Protein AF-A0A5M3X267-F1 (afdb_monomer_lite)

Secondary structure (DSSP, 8-state):
--SSHHHHHHHHHHHHHHHHTTTSTHHHHHHHHHHHHHHHHHHH-TT-HHHHHHHHHHHHHHTTS-HHHHHHHHHHHHHHHHH-TT-HHHHHHHHHHHHHTT-HHHHHHHHTT--HHHHHTTT-HHHHHHHHHHHHHHHHHTT-HHHHHHHHHHHHHHHHHHTT-TTS-----HHHHHHHHHHHHHT-THHHHHHHHHGGGTTTTS--GGG-

Organism: NCBI:txid150177

Sequence (212 aa):
MPEDPLEGERVYSLIDAAEDAWNTPESVQAWQAALAECTLVTSRFNRSAEAHYLRGLCLYQLSTEEFTLQAEALSELTTSLELDPSHQFALFHAIAIRYARGEHAQVLDLSTRISRDYFVERDIYWRHLVVSEYSTCSLFHLDRLDEFRARLPELIDGFVRFEDSLDEILERPHRLIKIYHELRTSGDPLSDYLEGQLARLIPGGWLSRDEL

Structure (mmCIF, N/CA/C/O backbone):
data_AF-A0A5M3X267-F1
#
_entry.id   AF-A0A5M3X267-F1
#
loop_
_atom_site.group_PDB
_atom_site.id
_atom_site.type_symbol
_atom_site.label_atom_id
_a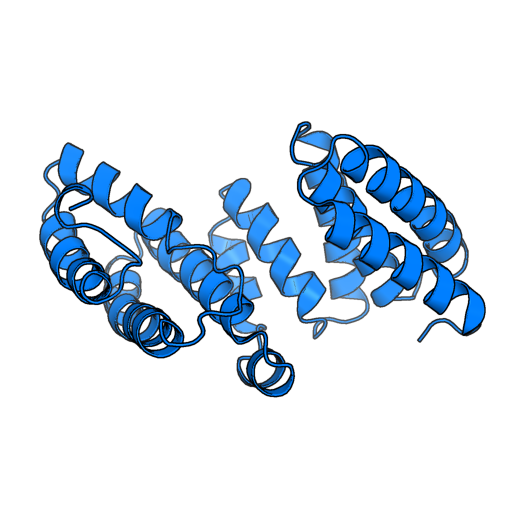tom_site.label_alt_id
_atom_site.label_comp_id
_atom_site.label_asym_id
_atom_site.label_entity_id
_atom_site.label_seq_id
_atom_site.pdbx_PDB_ins_code
_atom_site.Cartn_x
_atom_site.Cartn_y
_atom_site.Cartn_z
_atom_site.occupancy
_atom_site.B_iso_or_equiv
_atom_site.auth_seq_id
_atom_site.auth_comp_id
_atom_site.auth_asym_id
_atom_site.auth_atom_id
_atom_site.pdbx_PDB_model_num
ATOM 1 N N . MET A 1 1 ? 9.676 -12.445 -18.675 1.00 45.09 1 MET A N 1
ATOM 2 C CA . MET A 1 1 ? 11.145 -12.365 -18.812 1.00 45.09 1 MET A CA 1
ATOM 3 C C . MET A 1 1 ? 11.445 -11.607 -20.096 1.00 45.09 1 MET A C 1
ATOM 5 O O . MET A 1 1 ? 10.943 -12.060 -21.121 1.00 45.09 1 MET A O 1
ATOM 9 N N . PRO A 1 2 ? 12.152 -10.463 -20.067 1.00 45.91 2 PRO A N 1
ATOM 10 C CA . PRO A 1 2 ? 12.650 -9.843 -21.295 1.00 45.91 2 PRO A CA 1
ATOM 11 C C . PRO A 1 2 ? 13.527 -10.852 -22.051 1.00 45.91 2 PRO A C 1
ATOM 13 O O . PRO A 1 2 ? 14.261 -11.622 -21.433 1.00 45.91 2 PRO A O 1
ATOM 16 N N . GLU A 1 3 ? 13.392 -10.904 -23.377 1.00 52.66 3 GLU A N 1
ATOM 17 C CA . GLU A 1 3 ? 14.103 -11.882 -24.219 1.00 52.66 3 GLU A CA 1
ATOM 18 C C . GLU A 1 3 ? 15.605 -11.563 -24.360 1.00 52.66 3 GLU A C 1
ATOM 20 O O . GLU A 1 3 ? 16.372 -12.430 -24.776 1.00 52.66 3 GLU A O 1
ATOM 25 N N . ASP A 1 4 ? 16.034 -10.363 -23.946 1.00 61.09 4 ASP A N 1
ATOM 26 C CA . ASP A 1 4 ? 17.439 -9.989 -23.768 1.00 61.09 4 ASP A CA 1
ATOM 27 C C . ASP A 1 4 ? 17.749 -9.782 -22.267 1.00 61.09 4 ASP A C 1
ATOM 29 O O . ASP A 1 4 ? 17.258 -8.818 -21.665 1.00 61.09 4 ASP A O 1
ATOM 33 N N . PRO A 1 5 ? 18.549 -10.667 -21.640 1.00 60.66 5 PRO A N 1
ATOM 34 C CA . PRO A 1 5 ? 18.942 -10.553 -20.235 1.00 60.66 5 PRO A CA 1
ATOM 35 C C . PRO A 1 5 ? 19.631 -9.222 -19.901 1.00 60.66 5 PRO A C 1
ATOM 37 O O . PRO A 1 5 ? 19.437 -8.690 -18.811 1.00 60.66 5 PRO A O 1
ATOM 40 N N . LEU A 1 6 ? 20.386 -8.652 -20.848 1.00 59.28 6 LEU A N 1
ATOM 41 C CA . LEU A 1 6 ? 21.218 -7.467 -20.621 1.00 59.28 6 LEU A CA 1
ATOM 42 C C . LEU A 1 6 ? 20.391 -6.181 -20.512 1.00 59.28 6 LEU A C 1
ATOM 44 O O . LEU A 1 6 ? 20.766 -5.257 -19.788 1.00 59.28 6 LEU A O 1
ATOM 48 N N . GLU A 1 7 ? 19.254 -6.108 -21.210 1.00 70.69 7 GLU A N 1
ATOM 49 C CA . GLU A 1 7 ? 18.350 -4.956 -21.114 1.00 70.69 7 GLU A CA 1
ATOM 50 C C . GLU A 1 7 ? 17.596 -4.949 -19.779 1.00 70.69 7 GLU A C 1
ATOM 52 O O . GLU A 1 7 ? 17.437 -3.890 -19.169 1.00 70.69 7 GLU A O 1
ATOM 57 N N . GLY A 1 8 ? 17.196 -6.129 -19.291 1.00 72.69 8 GLY A N 1
ATOM 58 C CA . GLY A 1 8 ? 16.590 -6.286 -17.968 1.00 72.69 8 GLY A CA 1
ATOM 59 C C . GLY A 1 8 ? 17.549 -5.889 -16.846 1.00 72.69 8 GLY A C 1
ATOM 60 O O . GLY A 1 8 ? 17.207 -5.049 -16.018 1.00 72.69 8 GLY A O 1
ATOM 61 N N . GLU A 1 9 ? 18.771 -6.428 -16.856 1.00 82.12 9 GLU A N 1
ATOM 62 C CA . GLU A 1 9 ? 19.806 -6.132 -15.852 1.00 82.12 9 GLU A CA 1
ATOM 63 C C . GLU A 1 9 ? 20.107 -4.634 -15.740 1.00 82.12 9 GLU A C 1
ATOM 65 O O . GLU A 1 9 ? 20.265 -4.107 -14.635 1.00 82.12 9 GLU A O 1
ATOM 70 N N . ARG A 1 10 ? 20.138 -3.922 -16.873 1.00 87.69 10 ARG A N 1
ATOM 71 C CA . ARG A 1 10 ? 20.374 -2.476 -16.887 1.00 87.69 10 ARG A CA 1
ATOM 72 C C . ARG A 1 10 ? 19.238 -1.691 -16.234 1.00 87.69 10 ARG A C 1
ATOM 74 O O . ARG A 1 10 ? 19.521 -0.742 -15.508 1.00 87.69 10 ARG A O 1
ATOM 81 N N . VAL A 1 11 ? 17.981 -2.062 -16.489 1.00 88.31 11 VAL A N 1
ATOM 82 C CA . VAL A 1 11 ? 16.825 -1.396 -15.867 1.00 88.31 11 VAL A CA 1
ATOM 83 C C . VAL A 1 11 ? 16.822 -1.616 -14.360 1.00 88.31 11 VAL A C 1
ATOM 85 O O . VAL A 1 11 ? 16.717 -0.639 -13.624 1.00 88.31 11 VAL A O 1
ATOM 88 N N . TYR A 1 12 ? 16.999 -2.858 -13.898 1.00 88.94 12 TYR A N 1
ATOM 89 C CA . TYR A 1 12 ? 17.053 -3.140 -12.460 1.00 88.94 12 TYR A CA 1
ATOM 90 C C . TYR A 1 12 ? 18.203 -2.395 -11.784 1.00 88.94 12 TYR A C 1
ATOM 92 O O . TYR A 1 12 ? 17.972 -1.727 -10.790 1.00 88.94 12 TYR A O 1
ATOM 100 N N . SER A 1 13 ? 19.394 -2.371 -12.390 1.00 90.38 13 SER A N 1
ATOM 101 C CA . SER A 1 13 ? 20.537 -1.630 -11.831 1.00 90.38 13 SER A CA 1
ATOM 102 C C . SER A 1 13 ? 20.259 -0.130 -11.655 1.00 90.38 13 SER A C 1
ATOM 104 O O . SER A 1 13 ? 20.764 0.491 -10.725 1.00 90.38 13 SER A O 1
ATOM 106 N N . LEU A 1 14 ? 19.485 0.480 -12.562 1.00 91.69 14 LEU A N 1
ATOM 107 C CA . LEU A 1 14 ? 19.101 1.891 -12.456 1.00 91.69 14 LEU A CA 1
ATOM 108 C C . LEU A 1 14 ? 18.034 2.126 -11.388 1.00 91.69 14 LEU A C 1
ATOM 110 O O . LEU A 1 14 ? 18.064 3.164 -10.735 1.00 91.69 14 LEU A O 1
ATOM 114 N N . ILE A 1 15 ? 17.103 1.185 -11.232 1.00 90.44 15 ILE A N 1
ATOM 115 C CA . ILE A 1 15 ? 16.081 1.228 -10.185 1.00 90.44 15 ILE A CA 1
ATOM 116 C C . ILE A 1 15 ? 16.737 1.059 -8.816 1.00 90.44 15 ILE A C 1
ATOM 118 O O . ILE A 1 15 ? 16.525 1.909 -7.960 1.00 90.44 15 ILE A O 1
ATOM 122 N N . ASP A 1 16 ? 17.602 0.059 -8.646 1.00 89.50 16 ASP A N 1
ATOM 123 C CA . ASP A 1 16 ? 18.344 -0.176 -7.404 1.00 89.50 16 ASP A CA 1
ATOM 124 C C . ASP A 1 16 ? 19.156 1.070 -7.019 1.00 89.50 16 ASP A C 1
ATOM 126 O O . ASP A 1 16 ? 19.066 1.561 -5.898 1.00 89.50 16 ASP A O 1
ATOM 130 N N . ALA A 1 17 ? 19.868 1.674 -7.979 1.00 87.94 17 ALA A N 1
ATOM 131 C CA . ALA A 1 17 ? 20.608 2.913 -7.738 1.00 87.94 17 ALA A CA 1
ATOM 132 C C . ALA A 1 17 ? 19.704 4.101 -7.350 1.00 87.94 17 ALA A C 1
ATOM 134 O O . ALA A 1 17 ? 20.136 4.991 -6.615 1.00 87.94 17 ALA A O 1
ATOM 135 N N . ALA A 1 18 ? 18.468 4.148 -7.853 1.00 87.69 18 ALA A N 1
ATOM 136 C CA . ALA A 1 18 ? 17.500 5.182 -7.502 1.00 87.69 18 ALA A CA 1
ATOM 137 C C . ALA A 1 18 ? 16.877 4.951 -6.113 1.00 87.69 18 ALA A C 1
ATOM 139 O O . ALA A 1 18 ? 16.656 5.919 -5.381 1.00 87.69 18 ALA A O 1
ATOM 140 N N . GLU A 1 19 ? 16.638 3.693 -5.735 1.00 85.38 19 GLU A N 1
ATOM 141 C CA . GLU A 1 19 ? 16.203 3.290 -4.393 1.00 85.38 19 GLU A CA 1
ATOM 142 C C . GLU A 1 19 ? 17.301 3.538 -3.347 1.00 85.38 19 GLU A C 1
ATOM 144 O O . GLU A 1 19 ? 17.026 4.103 -2.291 1.00 85.38 19 GLU A O 1
ATOM 149 N N . ASP A 1 20 ? 18.564 3.248 -3.657 1.00 84.56 20 ASP A N 1
ATOM 150 C CA . ASP A 1 20 ? 19.700 3.540 -2.769 1.00 84.56 20 ASP A CA 1
ATOM 151 C C . ASP A 1 20 ? 19.873 5.049 -2.514 1.00 84.56 20 ASP A C 1
ATOM 153 O O . ASP A 1 20 ? 20.350 5.474 -1.458 1.00 84.56 20 ASP A O 1
ATOM 157 N N . ALA A 1 21 ? 19.452 5.884 -3.466 1.00 83.50 21 ALA A N 1
ATOM 158 C CA . ALA A 1 21 ? 19.510 7.338 -3.368 1.00 83.50 21 ALA A CA 1
ATOM 159 C C . ALA A 1 21 ? 18.296 7.967 -2.650 1.00 83.50 21 ALA A C 1
ATOM 161 O O . ALA A 1 21 ? 18.224 9.191 -2.592 1.00 83.50 21 ALA A O 1
ATOM 162 N N . TRP A 1 22 ? 17.360 7.184 -2.085 1.00 69.00 22 TRP A N 1
ATOM 163 C CA . TRP A 1 22 ? 16.000 7.575 -1.634 1.00 69.00 22 TRP A CA 1
ATOM 164 C C . TRP A 1 22 ? 15.853 8.815 -0.718 1.00 69.00 22 TRP A C 1
ATOM 166 O O . TRP A 1 22 ? 14.747 9.298 -0.514 1.00 69.00 22 TRP A O 1
ATOM 176 N N . ASN A 1 23 ? 16.929 9.413 -0.207 1.00 68.56 23 ASN A N 1
ATOM 177 C CA . ASN A 1 23 ? 16.882 10.664 0.566 1.00 68.56 23 ASN A CA 1
ATOM 178 C C . ASN A 1 23 ? 17.901 11.711 0.107 1.00 68.56 23 ASN A C 1
ATOM 180 O O . ASN A 1 23 ? 18.310 12.581 0.880 1.00 68.56 23 ASN A O 1
ATOM 184 N N . THR A 1 24 ? 18.333 11.634 -1.148 1.00 79.19 24 THR A N 1
ATOM 185 C CA . THR A 1 24 ? 19.272 12.587 -1.728 1.00 79.19 24 THR A CA 1
ATOM 186 C C . THR A 1 24 ? 18.624 13.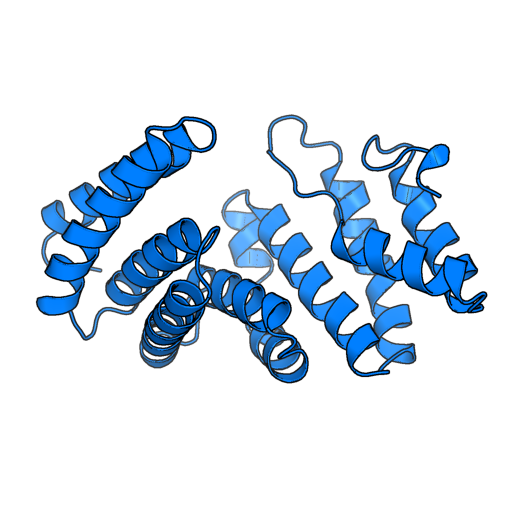356 -2.882 1.00 79.19 24 THR A C 1
ATOM 188 O O . THR A 1 24 ? 17.709 12.843 -3.537 1.00 79.19 24 THR A O 1
ATOM 191 N N . PRO A 1 25 ? 19.068 14.595 -3.166 1.00 76.00 25 PRO A N 1
ATOM 192 C CA . PRO A 1 25 ? 18.612 15.346 -4.339 1.00 76.00 25 PRO A CA 1
ATOM 193 C C . PRO A 1 25 ? 18.812 14.597 -5.667 1.00 76.00 25 PRO A C 1
ATOM 195 O O . PRO A 1 25 ? 18.105 14.851 -6.639 1.00 76.00 25 PRO A O 1
ATOM 198 N N . GLU A 1 26 ? 19.761 13.663 -5.715 1.00 82.19 26 GLU A N 1
ATOM 199 C CA . GLU A 1 26 ? 20.074 12.843 -6.884 1.00 82.19 26 GLU A CA 1
ATOM 200 C C . GLU A 1 26 ? 19.032 11.741 -7.152 1.00 82.19 26 GLU A C 1
ATOM 202 O O . GLU A 1 26 ? 18.977 11.236 -8.275 1.00 82.19 26 GLU A O 1
ATOM 207 N N . SER A 1 27 ? 18.168 11.404 -6.184 1.00 83.69 27 SER A N 1
ATOM 208 C CA . SER A 1 27 ? 17.112 10.387 -6.344 1.00 83.69 27 SER A CA 1
ATOM 209 C C . SER A 1 27 ? 16.190 10.672 -7.527 1.00 83.69 27 SER A C 1
ATOM 211 O O . SER A 1 27 ? 15.949 9.792 -8.351 1.00 83.69 27 SER A O 1
ATOM 213 N N . VAL A 1 28 ? 15.717 11.913 -7.671 1.00 86.50 28 VAL A N 1
ATOM 214 C CA . VAL A 1 28 ? 14.827 12.309 -8.773 1.00 86.50 28 VAL A CA 1
ATOM 215 C C . VAL A 1 28 ? 15.520 12.108 -10.119 1.00 86.50 28 VAL A C 1
ATOM 217 O O . VAL A 1 28 ? 14.920 11.580 -11.055 1.00 86.50 28 VAL A O 1
ATOM 220 N N . GLN A 1 29 ? 16.800 12.472 -10.218 1.00 89.25 29 GLN A N 1
ATOM 221 C CA . GLN A 1 29 ? 17.575 12.282 -11.441 1.00 89.25 29 GLN A CA 1
ATOM 222 C C . GLN A 1 29 ? 17.778 10.792 -11.757 1.00 89.25 29 GLN A C 1
ATOM 224 O O . GLN A 1 29 ? 17.675 10.393 -12.919 1.00 89.25 29 GLN A O 1
ATOM 229 N N . ALA A 1 30 ? 18.035 9.967 -10.740 1.00 90.75 30 ALA A N 1
ATOM 230 C CA . ALA A 1 30 ? 18.167 8.522 -10.895 1.00 90.75 30 ALA A CA 1
ATOM 231 C C . ALA A 1 30 ? 16.849 7.883 -11.373 1.00 90.75 30 ALA A C 1
ATOM 233 O O . ALA A 1 30 ? 16.847 7.151 -12.364 1.00 90.75 30 ALA A O 1
ATOM 234 N N . TRP A 1 31 ? 15.713 8.251 -10.772 1.00 91.88 31 TRP A N 1
ATOM 235 C CA . TRP A 1 31 ? 14.388 7.795 -11.204 1.00 91.88 31 TRP A CA 1
ATOM 236 C C . TRP A 1 31 ? 14.025 8.261 -12.618 1.00 91.88 31 TRP A C 1
ATOM 238 O O . TRP A 1 31 ? 13.439 7.500 -13.387 1.00 91.88 31 TRP A O 1
ATOM 248 N N . GLN A 1 32 ? 14.410 9.478 -13.015 1.00 92.06 32 GLN A N 1
ATOM 249 C CA . GLN A 1 32 ? 14.238 9.957 -14.392 1.00 92.06 32 GLN A CA 1
ATOM 250 C C . GLN A 1 32 ? 15.070 9.147 -15.396 1.00 92.06 32 GLN A C 1
ATOM 252 O O . GLN A 1 32 ? 14.584 8.827 -16.484 1.00 92.06 32 GLN A O 1
ATOM 257 N N . ALA A 1 33 ? 16.306 8.783 -15.041 1.00 92.00 33 ALA A N 1
ATOM 258 C CA . ALA A 1 33 ? 17.146 7.925 -15.873 1.00 92.00 33 ALA A CA 1
ATOM 259 C C . ALA A 1 33 ? 16.553 6.511 -16.005 1.00 92.00 33 ALA A C 1
ATOM 261 O O . ALA A 1 33 ? 16.464 5.986 -17.118 1.00 92.00 33 ALA A O 1
ATOM 262 N N . ALA A 1 34 ? 16.077 5.930 -14.900 1.00 94.00 34 ALA A N 1
ATOM 263 C CA . ALA A 1 34 ? 15.377 4.647 -14.901 1.00 94.00 34 ALA A CA 1
ATOM 264 C C . ALA A 1 34 ? 14.103 4.695 -15.763 1.00 94.00 34 ALA A C 1
ATOM 266 O O . ALA A 1 34 ? 13.881 3.807 -16.588 1.00 94.00 34 ALA A O 1
ATOM 267 N N . LEU A 1 35 ? 13.306 5.766 -15.659 1.00 94.81 35 LEU A N 1
ATOM 268 C CA . LEU A 1 35 ? 12.102 5.964 -16.471 1.00 94.81 35 LEU A CA 1
ATOM 269 C C . LEU A 1 35 ? 12.420 6.033 -17.972 1.00 94.81 35 LEU A C 1
ATOM 271 O O . LEU A 1 35 ? 11.695 5.453 -18.788 1.00 94.81 35 LEU A O 1
ATOM 275 N N . ALA A 1 36 ? 13.495 6.726 -18.356 1.00 94.38 36 ALA A N 1
ATOM 276 C CA . ALA A 1 36 ? 13.917 6.818 -19.751 1.00 94.38 36 ALA A CA 1
ATOM 277 C C . ALA A 1 36 ? 14.252 5.433 -20.329 1.00 94.38 36 ALA A C 1
ATOM 279 O O . ALA A 1 36 ? 13.777 5.088 -21.412 1.00 94.38 36 ALA A O 1
ATOM 280 N N . GLU A 1 37 ? 14.984 4.601 -19.588 1.00 95.00 37 GLU A N 1
ATOM 281 C CA . GLU A 1 37 ? 15.292 3.233 -20.021 1.00 95.00 37 GLU A CA 1
ATOM 282 C C . GLU A 1 37 ? 14.051 2.329 -20.015 1.00 95.00 37 GLU A C 1
ATOM 284 O O . GLU A 1 37 ? 13.799 1.625 -20.995 1.00 95.00 37 GLU A O 1
ATOM 289 N N . CYS A 1 38 ? 13.192 2.423 -18.996 1.00 94.00 38 CYS A N 1
ATOM 290 C CA . CYS A 1 38 ? 11.912 1.708 -18.970 1.00 94.00 38 CYS A CA 1
ATOM 291 C C . CYS A 1 38 ? 11.024 2.069 -20.171 1.00 94.00 38 CYS A C 1
ATOM 293 O O . CYS A 1 38 ? 10.310 1.215 -20.696 1.00 94.00 38 CYS A O 1
ATOM 295 N N . THR A 1 39 ? 11.075 3.318 -20.645 1.00 95.12 39 THR A N 1
ATOM 296 C CA . THR A 1 39 ? 10.370 3.760 -21.861 1.00 95.12 39 THR A CA 1
ATOM 297 C C . THR A 1 39 ? 10.854 3.002 -23.092 1.00 95.12 39 THR A C 1
ATOM 299 O O . THR A 1 39 ? 10.039 2.509 -23.877 1.00 95.12 39 THR A O 1
ATOM 302 N N . LEU A 1 40 ? 12.172 2.869 -23.253 1.00 93.69 40 LEU A N 1
ATOM 303 C CA . LEU A 1 40 ? 12.766 2.132 -24.366 1.00 93.69 40 LEU A CA 1
ATOM 304 C C . LEU A 1 40 ? 12.389 0.650 -24.300 1.00 93.69 40 LEU A C 1
ATOM 306 O O . LEU A 1 40 ? 11.904 0.105 -25.294 1.00 93.69 40 LEU A O 1
ATOM 310 N N . VAL A 1 41 ? 12.523 0.025 -23.130 1.00 91.88 41 VAL A N 1
ATOM 311 C CA . VAL A 1 41 ? 12.179 -1.389 -22.917 1.00 91.88 41 VAL A CA 1
ATOM 312 C C . VAL A 1 41 ? 10.696 -1.642 -23.187 1.00 91.88 41 VAL A C 1
ATOM 314 O O . VAL A 1 41 ? 10.363 -2.551 -23.942 1.00 91.88 41 VAL A O 1
ATOM 317 N N . THR A 1 42 ? 9.796 -0.803 -22.671 1.00 93.56 42 THR A N 1
ATOM 318 C CA . THR A 1 42 ? 8.346 -0.953 -22.895 1.00 93.56 42 THR A CA 1
ATOM 319 C C . THR A 1 42 ? 7.981 -0.788 -24.372 1.00 93.56 42 THR A C 1
ATOM 321 O O . THR A 1 42 ? 7.122 -1.503 -24.878 1.00 93.56 42 THR A O 1
ATOM 324 N N . SER A 1 43 ? 8.669 0.092 -25.112 1.00 92.62 43 SER A N 1
ATOM 325 C CA . SER A 1 43 ? 8.437 0.247 -26.557 1.00 92.62 43 SER A CA 1
ATOM 326 C C . SER A 1 43 ? 8.817 -0.997 -27.373 1.00 92.62 43 SER A C 1
ATOM 328 O O . SER A 1 43 ? 8.178 -1.288 -28.384 1.00 92.62 43 SER A O 1
ATOM 330 N N . ARG A 1 44 ? 9.832 -1.748 -26.926 1.00 92.38 44 ARG A N 1
ATOM 331 C CA . ARG A 1 44 ? 10.309 -2.983 -27.572 1.00 92.38 44 ARG A CA 1
ATOM 332 C C . ARG A 1 44 ? 9.518 -4.208 -27.122 1.00 92.38 44 ARG A C 1
ATOM 334 O O . ARG A 1 44 ? 9.215 -5.076 -27.934 1.00 92.38 44 ARG A O 1
ATOM 341 N N . PHE A 1 45 ? 9.145 -4.246 -25.846 1.00 90.75 45 PHE A N 1
ATOM 342 C CA . PHE A 1 45 ? 8.478 -5.366 -25.187 1.00 90.75 45 PHE A CA 1
ATOM 343 C C . PHE A 1 45 ? 7.107 -4.963 -24.629 1.00 90.75 45 PHE A C 1
ATOM 345 O O . PHE A 1 45 ? 6.791 -5.229 -23.472 1.00 90.75 45 PHE A O 1
ATOM 352 N N . ASN A 1 46 ? 6.254 -4.373 -25.466 1.00 91.81 46 ASN A N 1
ATOM 353 C CA . ASN A 1 46 ? 4.928 -3.854 -25.084 1.00 91.81 46 ASN A CA 1
ATOM 354 C C . ASN A 1 46 ? 3.895 -4.917 -24.644 1.00 91.81 46 ASN A C 1
ATOM 356 O O . ASN A 1 46 ? 2.743 -4.598 -24.374 1.00 91.81 46 ASN A O 1
ATOM 360 N N . ARG A 1 47 ? 4.277 -6.198 -24.622 1.00 94.88 47 ARG A N 1
ATOM 361 C CA . ARG A 1 47 ? 3.474 -7.307 -24.080 1.00 94.88 47 ARG A CA 1
ATOM 362 C C . ARG A 1 47 ? 4.084 -7.914 -22.819 1.00 94.88 47 ARG A C 1
ATOM 364 O O . ARG A 1 47 ? 3.625 -8.958 -22.363 1.00 94.88 47 ARG A O 1
ATOM 371 N N . SER A 1 48 ? 5.128 -7.297 -22.274 1.00 94.62 48 SER A N 1
ATOM 372 C CA . SER A 1 48 ? 5.763 -7.721 -21.031 1.00 94.62 48 SER A CA 1
ATOM 373 C C . SER A 1 48 ? 5.097 -7.027 -19.847 1.00 94.62 48 SER A C 1
ATOM 375 O O . SER A 1 48 ? 5.230 -5.814 -19.689 1.00 94.62 48 SER A O 1
ATOM 377 N N . ALA A 1 49 ? 4.419 -7.801 -18.994 1.00 95.75 49 ALA A N 1
ATOM 378 C CA . ALA A 1 49 ? 3.837 -7.288 -17.752 1.00 95.75 49 ALA A CA 1
ATOM 379 C C . ALA A 1 49 ? 4.895 -6.605 -16.867 1.00 95.75 49 ALA A C 1
ATOM 381 O O . ALA A 1 49 ? 4.638 -5.540 -16.311 1.00 95.75 49 ALA A O 1
ATOM 382 N N . GLU A 1 50 ? 6.100 -7.179 -16.810 1.00 94.69 50 GLU A N 1
ATOM 383 C CA . GLU A 1 50 ? 7.234 -6.637 -16.056 1.00 94.69 50 GLU A CA 1
ATOM 384 C C . GLU A 1 50 ? 7.691 -5.280 -16.609 1.00 94.69 50 GLU A C 1
ATOM 386 O O . GLU A 1 50 ? 7.931 -4.356 -15.845 1.00 94.69 50 GLU A O 1
ATOM 391 N N . ALA A 1 51 ? 7.766 -5.113 -17.937 1.00 94.31 51 ALA A N 1
ATOM 392 C CA . ALA A 1 51 ? 8.203 -3.842 -18.527 1.00 94.31 51 ALA A CA 1
ATOM 393 C C . ALA A 1 51 ? 7.240 -2.699 -18.166 1.00 94.31 51 ALA A C 1
ATOM 395 O O . ALA A 1 51 ? 7.672 -1.626 -17.741 1.00 94.31 51 ALA A O 1
ATOM 396 N N . HIS A 1 52 ? 5.936 -2.972 -18.261 1.00 97.38 52 HIS A N 1
ATOM 397 C CA . HIS A 1 52 ? 4.896 -2.049 -17.817 1.00 97.38 52 HIS A CA 1
ATOM 398 C C . HIS A 1 52 ? 4.956 -1.794 -16.305 1.00 97.38 52 HIS A C 1
ATOM 400 O O . HIS A 1 52 ? 4.836 -0.649 -15.875 1.00 97.38 52 HIS A O 1
ATOM 406 N N . TYR A 1 53 ? 5.204 -2.822 -15.486 1.00 97.38 53 TYR A N 1
ATOM 407 C CA . TYR A 1 53 ? 5.383 -2.651 -14.043 1.00 97.38 53 TYR A CA 1
ATOM 408 C C . TYR A 1 53 ? 6.567 -1.730 -13.716 1.00 97.38 53 TYR A C 1
ATOM 410 O O . TYR A 1 53 ? 6.378 -0.762 -12.985 1.00 97.38 53 TYR A O 1
ATOM 418 N N . LEU A 1 54 ? 7.754 -1.972 -14.278 1.00 95.56 54 LEU A N 1
ATOM 419 C CA . LEU A 1 54 ? 8.964 -1.191 -13.985 1.00 95.56 54 LEU A CA 1
ATOM 420 C C . LEU A 1 54 ? 8.811 0.274 -14.413 1.00 95.56 54 LEU A C 1
ATOM 422 O O . LEU A 1 54 ? 9.189 1.188 -13.678 1.00 95.56 54 LEU A O 1
ATOM 426 N N . ARG A 1 55 ? 8.173 0.518 -15.565 1.00 96.00 55 ARG A N 1
ATOM 427 C CA . ARG A 1 55 ? 7.806 1.873 -15.996 1.00 96.00 55 ARG A CA 1
ATOM 428 C C . ARG A 1 55 ? 6.813 2.521 -15.026 1.00 96.00 55 ARG A C 1
ATOM 430 O O . ARG A 1 55 ? 7.013 3.669 -14.633 1.00 96.00 55 ARG A O 1
ATOM 437 N N . GLY A 1 56 ? 5.775 1.787 -14.622 1.00 96.50 56 GLY A N 1
ATOM 438 C CA . GLY A 1 56 ? 4.785 2.233 -13.642 1.00 96.50 56 GLY A CA 1
ATOM 439 C C . GLY A 1 56 ? 5.391 2.547 -12.273 1.00 96.50 56 GLY A C 1
ATOM 440 O O . GLY A 1 56 ? 5.019 3.549 -11.670 1.00 96.50 56 GLY A O 1
ATOM 441 N N . LEU A 1 57 ? 6.366 1.755 -11.818 1.00 94.62 57 LEU A N 1
ATOM 442 C CA . LEU A 1 57 ? 7.138 1.996 -10.599 1.00 94.62 57 LEU A CA 1
ATOM 443 C C . LEU A 1 57 ? 7.913 3.313 -10.692 1.00 94.62 57 LEU A C 1
ATOM 445 O O . LEU A 1 57 ? 7.789 4.148 -9.805 1.00 94.62 57 LEU A O 1
ATOM 449 N N . CYS A 1 58 ? 8.650 3.544 -11.782 1.00 94.12 58 CYS A N 1
ATOM 450 C CA . CYS A 1 58 ? 9.396 4.794 -11.952 1.00 94.12 58 CYS A CA 1
ATOM 451 C C . CYS A 1 58 ? 8.466 6.021 -11.934 1.00 94.12 58 CYS A C 1
ATOM 453 O O . CYS A 1 58 ? 8.761 7.018 -11.279 1.00 94.12 58 CYS A O 1
ATOM 455 N N . LEU A 1 59 ? 7.318 5.942 -12.617 1.00 94.81 59 LEU A N 1
ATOM 456 C CA . LEU A 1 59 ? 6.306 7.005 -12.608 1.00 94.81 59 LEU A CA 1
ATOM 457 C C . LEU A 1 59 ? 5.697 7.210 -11.215 1.00 94.81 59 LEU A C 1
ATOM 459 O O . LEU A 1 59 ? 5.492 8.347 -10.800 1.00 94.81 59 LEU A O 1
ATOM 463 N N . TYR A 1 60 ? 5.432 6.123 -10.486 1.00 92.62 60 TYR A N 1
ATOM 464 C CA . TYR A 1 60 ? 4.941 6.171 -9.111 1.00 92.62 60 TYR A CA 1
ATOM 465 C C . TYR A 1 60 ? 5.930 6.893 -8.191 1.00 92.62 60 TYR A C 1
ATOM 467 O O . TYR A 1 60 ? 5.525 7.791 -7.455 1.00 92.62 60 TYR A O 1
ATOM 475 N N . GLN A 1 61 ? 7.221 6.572 -8.278 1.00 89.81 61 GLN A N 1
ATOM 476 C CA . GLN A 1 61 ? 8.249 7.189 -7.435 1.00 89.81 61 GLN A CA 1
ATOM 477 C C . GLN A 1 61 ? 8.461 8.673 -7.753 1.00 89.81 61 GLN A C 1
ATOM 479 O O . GLN A 1 61 ? 8.684 9.478 -6.854 1.00 89.81 61 GLN A O 1
ATOM 484 N N . LEU A 1 62 ? 8.301 9.065 -9.018 1.00 89.00 62 LEU A N 1
ATOM 485 C CA . LEU A 1 62 ? 8.341 10.469 -9.438 1.00 89.00 62 LEU A CA 1
ATOM 486 C C . LEU A 1 62 ? 7.045 11.239 -9.124 1.00 89.00 62 LEU A C 1
ATOM 488 O O . LEU A 1 62 ? 7.005 12.457 -9.270 1.00 89.00 62 LEU A O 1
ATOM 492 N N . SER A 1 63 ? 5.976 10.563 -8.689 1.00 82.38 63 SER A N 1
ATOM 493 C CA . SER A 1 63 ? 4.659 11.184 -8.480 1.00 82.38 63 SER A CA 1
ATOM 494 C C . SER A 1 63 ? 4.523 11.997 -7.188 1.00 82.38 63 SER A C 1
ATOM 496 O O . SER A 1 63 ? 3.450 12.542 -6.921 1.00 82.38 63 SER A O 1
ATOM 498 N N . THR A 1 64 ? 5.593 12.110 -6.397 1.00 62.75 64 THR A N 1
ATOM 499 C CA . THR A 1 64 ? 5.626 12.847 -5.124 1.00 62.75 64 THR A CA 1
ATOM 500 C C . THR A 1 64 ? 5.297 14.338 -5.273 1.00 62.75 64 THR A C 1
ATOM 502 O O . THR A 1 64 ? 4.873 14.956 -4.297 1.00 62.75 64 THR A O 1
ATOM 505 N N . GLU A 1 65 ? 5.403 14.900 -6.484 1.00 48.69 65 GLU A N 1
ATOM 506 C CA . GLU A 1 65 ? 5.160 16.326 -6.755 1.00 48.69 65 GLU A CA 1
ATOM 507 C C . GLU A 1 65 ? 3.999 16.602 -7.735 1.00 48.69 65 GLU A C 1
ATOM 509 O O . GLU A 1 65 ? 3.479 17.720 -7.764 1.00 48.69 65 GLU A O 1
ATOM 514 N N . GLU A 1 66 ? 3.527 15.609 -8.507 1.00 59.16 66 GLU A N 1
ATOM 515 C CA . GLU A 1 66 ? 2.581 15.842 -9.612 1.00 59.16 66 GLU A CA 1
ATOM 516 C C . GLU A 1 66 ? 1.499 14.755 -9.772 1.00 59.16 66 GLU A C 1
ATOM 518 O O . GLU A 1 66 ? 1.772 13.587 -10.054 1.00 59.16 66 GLU A O 1
ATOM 523 N N . PHE A 1 67 ? 0.225 15.169 -9.708 1.00 60.16 67 PHE A N 1
ATOM 524 C CA . PHE A 1 67 ? -0.946 14.295 -9.899 1.00 60.16 67 PHE A CA 1
ATOM 525 C C . PHE A 1 67 ? -0.977 13.598 -11.275 1.00 60.16 67 PHE A C 1
ATOM 527 O O . PHE A 1 67 ? -1.473 12.477 -11.393 1.00 60.16 67 PHE A O 1
ATOM 534 N N . THR A 1 68 ? -0.433 14.233 -12.319 1.00 68.75 68 THR A N 1
ATOM 535 C CA . THR A 1 68 ? -0.375 13.676 -13.684 1.00 68.75 68 THR A CA 1
ATOM 536 C C . THR A 1 68 ? 0.387 12.351 -13.718 1.00 68.75 68 THR A C 1
ATOM 538 O O . THR A 1 68 ? -0.080 11.381 -14.319 1.00 68.75 68 THR A O 1
ATOM 541 N N . LEU A 1 69 ? 1.499 12.266 -12.985 1.00 83.38 69 LEU A N 1
ATOM 542 C CA . LEU A 1 69 ? 2.332 11.067 -12.931 1.00 83.38 69 LEU A CA 1
ATOM 543 C C . LEU A 1 69 ? 1.631 9.903 -12.220 1.00 83.38 69 LEU A C 1
ATOM 545 O O . LEU A 1 69 ? 1.844 8.754 -12.596 1.00 83.38 69 LEU A O 1
ATOM 549 N N . GLN A 1 70 ? 0.718 10.168 -11.275 1.00 89.56 70 GLN A N 1
ATOM 550 C CA . GLN A 1 70 ? -0.094 9.107 -10.660 1.00 89.56 70 GLN A CA 1
ATOM 551 C C . GLN A 1 70 ? -1.055 8.453 -11.659 1.00 89.56 70 GLN A C 1
ATOM 553 O O . GLN A 1 70 ? -1.291 7.245 -11.594 1.00 89.56 70 GLN A O 1
ATOM 558 N N . ALA A 1 71 ? -1.635 9.233 -12.576 1.00 92.31 71 ALA A N 1
ATOM 559 C CA . ALA A 1 71 ? -2.524 8.698 -13.603 1.00 92.31 71 ALA A CA 1
ATOM 560 C C . ALA A 1 71 ? -1.756 7.840 -14.619 1.00 92.31 71 ALA A C 1
ATOM 562 O O . ALA A 1 71 ? -2.213 6.747 -14.957 1.00 92.31 71 ALA A O 1
ATOM 563 N N . GLU A 1 72 ? -0.580 8.299 -15.054 1.00 94.94 72 GLU A N 1
ATOM 564 C CA . GLU A 1 72 ? 0.299 7.533 -15.943 1.00 94.94 72 GLU A CA 1
ATOM 565 C C . GLU A 1 72 ? 0.813 6.258 -15.265 1.00 94.94 72 GLU A C 1
ATOM 567 O O . GLU A 1 72 ? 0.690 5.174 -15.836 1.00 94.94 72 GLU A O 1
ATOM 572 N N . ALA A 1 73 ? 1.283 6.352 -14.017 1.00 96.44 73 ALA A N 1
ATOM 573 C CA . ALA A 1 73 ? 1.700 5.196 -13.226 1.00 96.44 73 ALA A CA 1
ATOM 574 C C . ALA A 1 73 ? 0.576 4.159 -13.121 1.00 96.44 73 ALA A C 1
ATOM 576 O O . ALA A 1 73 ? 0.786 2.980 -13.400 1.00 96.44 73 ALA A O 1
ATOM 577 N N . LEU A 1 74 ? -0.645 4.589 -12.785 1.00 96.81 74 LEU A N 1
ATOM 578 C CA . LEU A 1 74 ? -1.789 3.685 -12.686 1.00 96.81 74 LEU A CA 1
ATOM 579 C C . LEU A 1 74 ? -2.143 3.037 -14.030 1.00 96.81 74 LEU A C 1
ATOM 581 O O . LEU A 1 74 ? -2.552 1.876 -14.044 1.00 96.81 74 LEU A O 1
ATOM 585 N N . SER A 1 75 ? -1.990 3.752 -15.147 1.00 97.62 75 SER A N 1
ATOM 586 C CA . SER A 1 75 ? -2.209 3.204 -16.491 1.00 97.62 75 SER A CA 1
ATOM 587 C C . SER A 1 75 ? -1.211 2.088 -16.814 1.00 97.62 75 SER A C 1
ATOM 589 O O . SER A 1 75 ? -1.607 1.014 -17.271 1.00 97.62 75 SER A O 1
ATOM 591 N N . GLU A 1 76 ? 0.074 2.308 -16.533 1.00 98.00 76 GLU A N 1
ATOM 592 C CA . GLU A 1 76 ? 1.126 1.305 -16.737 1.00 98.00 76 GLU A CA 1
ATOM 593 C C . GLU A 1 76 ? 0.922 0.084 -15.831 1.00 98.00 76 GLU A C 1
ATOM 595 O O . GLU A 1 76 ? 0.933 -1.056 -16.295 1.00 98.00 76 GLU A O 1
ATOM 600 N N . LEU A 1 77 ? 0.618 0.306 -14.550 1.00 98.38 77 LEU A N 1
ATOM 601 C CA . LEU A 1 77 ? 0.324 -0.769 -13.599 1.00 98.38 77 LEU A CA 1
ATOM 602 C C . LEU A 1 77 ? -0.934 -1.553 -13.994 1.00 98.38 77 LEU A C 1
ATOM 604 O O . LEU A 1 77 ? -0.968 -2.771 -13.857 1.00 98.38 77 LEU A O 1
ATOM 608 N N . THR A 1 78 ? -1.959 -0.881 -14.523 1.00 98.38 78 THR A N 1
ATOM 609 C CA . THR A 1 78 ? -3.164 -1.553 -15.032 1.00 98.38 78 THR A CA 1
ATOM 610 C C . THR A 1 78 ? -2.824 -2.426 -16.236 1.00 98.38 78 THR A C 1
ATOM 612 O O . THR A 1 78 ? -3.222 -3.585 -16.260 1.00 98.38 78 THR A O 1
ATOM 615 N N . THR A 1 79 ? -2.016 -1.926 -17.173 1.00 98.38 79 THR A N 1
ATOM 616 C CA . THR A 1 79 ? -1.552 -2.714 -18.329 1.00 98.38 79 THR A CA 1
ATOM 617 C C . THR A 1 79 ? -0.737 -3.932 -17.881 1.00 98.38 79 THR A C 1
ATOM 619 O O . THR A 1 79 ? -0.941 -5.039 -18.378 1.00 98.38 79 THR A O 1
ATOM 622 N N . SER A 1 80 ? 0.138 -3.767 -16.883 1.00 98.38 80 SER A N 1
ATOM 623 C CA . SER A 1 80 ? 0.862 -4.879 -16.257 1.00 98.38 80 SER A CA 1
ATOM 624 C C . SER A 1 80 ? -0.097 -5.938 -15.699 1.00 98.38 80 SER A C 1
ATOM 626 O O . SER A 1 80 ? 0.061 -7.120 -15.993 1.00 98.38 80 SER A O 1
ATOM 628 N N . LEU A 1 81 ? -1.147 -5.520 -14.983 1.00 98.44 81 LEU A N 1
ATOM 629 C CA . LEU A 1 81 ? -2.158 -6.409 -14.396 1.00 98.44 81 LEU A CA 1
ATOM 630 C C . LEU A 1 81 ? -3.120 -7.037 -15.415 1.00 98.44 81 LEU A C 1
ATOM 632 O O . LEU A 1 81 ? -3.722 -8.068 -15.116 1.00 98.44 81 LEU A O 1
ATOM 636 N N . GLU A 1 82 ? -3.298 -6.437 -16.590 1.00 98.25 82 GLU A N 1
ATOM 637 C CA . GLU A 1 82 ? -4.027 -7.044 -17.710 1.00 98.25 82 GLU A CA 1
ATOM 638 C C . GLU A 1 82 ? -3.209 -8.167 -18.364 1.00 98.25 82 GLU A C 1
ATOM 640 O O . GLU A 1 82 ? -3.768 -9.190 -18.764 1.00 98.25 82 GLU A O 1
ATOM 64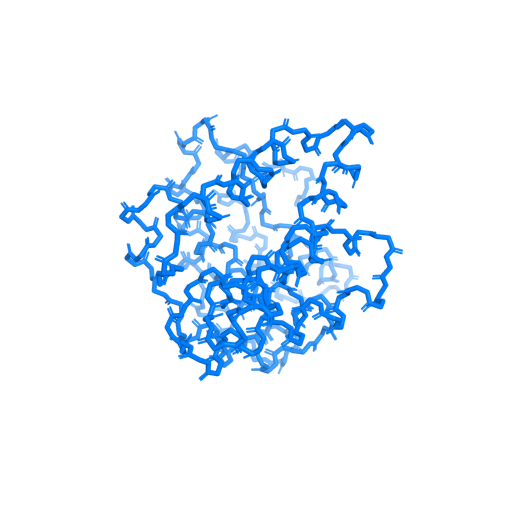5 N N . LEU A 1 83 ? -1.887 -7.989 -18.451 1.00 98.06 83 LEU A N 1
ATOM 646 C CA . LEU A 1 83 ? -0.956 -8.971 -19.010 1.00 98.06 83 LEU A CA 1
ATOM 647 C C . LEU A 1 83 ? -0.628 -10.102 -18.020 1.00 98.06 83 LEU A C 1
ATOM 649 O O . LEU A 1 83 ? -0.539 -11.259 -18.426 1.00 98.06 83 LEU A O 1
ATOM 653 N N . ASP A 1 84 ? -0.470 -9.777 -16.737 1.00 98.25 84 ASP A N 1
ATOM 654 C CA . ASP A 1 84 ? -0.297 -10.719 -15.629 1.00 98.25 84 ASP A CA 1
ATOM 655 C C . ASP A 1 84 ? -1.157 -10.299 -14.421 1.00 98.25 84 ASP A C 1
ATOM 657 O O . ASP A 1 84 ? -0.728 -9.521 -13.561 1.00 98.25 84 ASP A O 1
ATOM 661 N N . PRO A 1 85 ? -2.369 -10.866 -14.288 1.00 97.81 85 PRO A N 1
ATOM 662 C CA . PRO A 1 85 ? -3.249 -10.576 -13.162 1.00 97.81 85 PRO A CA 1
ATOM 663 C C . PRO A 1 85 ? -2.698 -10.974 -11.786 1.00 97.81 85 PRO A C 1
ATOM 665 O O . PRO A 1 85 ? -3.268 -10.567 -10.769 1.00 97.81 85 PRO A O 1
ATOM 668 N N . SER A 1 86 ? -1.633 -11.772 -11.721 1.00 96.88 86 SER A N 1
ATOM 669 C CA . SER A 1 86 ? -1.032 -12.235 -10.470 1.00 96.88 86 SER A CA 1
ATOM 670 C C . SER A 1 86 ? 0.177 -11.410 -10.022 1.00 96.88 86 SER A C 1
ATOM 672 O O . SER A 1 86 ? 0.713 -11.672 -8.944 1.00 96.88 86 SER A O 1
ATOM 674 N N . HIS A 1 87 ? 0.574 -10.391 -10.792 1.00 97.94 87 HIS A N 1
ATOM 675 C CA . HIS A 1 87 ? 1.768 -9.591 -10.535 1.00 97.94 87 HIS A CA 1
ATOM 676 C C . HIS A 1 87 ? 1.676 -8.812 -9.208 1.00 97.94 87 HIS A C 1
ATOM 678 O O . HIS A 1 87 ? 1.097 -7.728 -9.117 1.00 97.94 87 HIS A O 1
ATOM 684 N N . GLN A 1 88 ? 2.308 -9.346 -8.160 1.00 98.00 88 GLN A N 1
ATOM 685 C CA . GLN A 1 88 ? 2.133 -8.877 -6.778 1.00 98.00 88 GLN A CA 1
ATOM 686 C C . GLN A 1 88 ? 2.637 -7.449 -6.542 1.00 98.00 88 GLN A C 1
ATOM 688 O O . GLN A 1 88 ? 1.978 -6.669 -5.857 1.00 98.00 88 GLN A O 1
ATOM 693 N N . PHE A 1 89 ? 3.762 -7.063 -7.151 1.00 96.56 89 PHE A N 1
ATOM 694 C CA . PHE A 1 89 ? 4.247 -5.685 -7.044 1.00 96.56 89 PHE A CA 1
ATOM 695 C C . PHE A 1 89 ? 3.385 -4.676 -7.810 1.00 96.56 89 PHE A C 1
ATOM 697 O O . PHE A 1 89 ? 3.175 -3.568 -7.316 1.00 96.56 89 PHE A O 1
ATOM 704 N N . ALA A 1 90 ? 2.830 -5.045 -8.969 1.00 98.00 90 ALA A N 1
ATOM 705 C CA . ALA A 1 90 ? 1.898 -4.182 -9.684 1.00 98.00 90 ALA A CA 1
ATOM 706 C C . ALA A 1 90 ? 0.593 -3.997 -8.890 1.00 98.00 90 ALA A C 1
ATOM 708 O O . ALA A 1 90 ? 0.098 -2.876 -8.782 1.00 98.00 90 ALA A O 1
ATOM 709 N N . LEU A 1 91 ? 0.084 -5.065 -8.255 1.00 98.62 91 LEU A N 1
ATOM 710 C CA . LEU A 1 91 ? -1.053 -4.988 -7.329 1.00 98.62 91 LEU A CA 1
ATOM 711 C C . LEU A 1 91 ? -0.767 -4.032 -6.168 1.00 98.62 91 LEU A C 1
ATOM 713 O O . LEU A 1 91 ? -1.578 -3.149 -5.901 1.00 98.62 91 LEU A O 1
ATOM 717 N N . PHE A 1 92 ? 0.385 -4.183 -5.510 1.00 97.50 92 PHE A N 1
ATOM 718 C CA . PHE A 1 92 ? 0.796 -3.346 -4.382 1.00 97.50 92 PHE A CA 1
ATOM 719 C C . PHE A 1 92 ? 0.774 -1.849 -4.735 1.00 97.50 92 PHE A C 1
ATOM 721 O O . PHE A 1 92 ? 0.097 -1.064 -4.068 1.00 97.50 92 PHE A O 1
ATOM 728 N N . HIS A 1 93 ? 1.448 -1.451 -5.818 1.00 96.81 93 HIS A N 1
ATOM 729 C CA . HIS A 1 93 ? 1.525 -0.041 -6.213 1.00 96.81 93 HIS A CA 1
ATOM 730 C C . HIS A 1 93 ? 0.189 0.493 -6.746 1.00 96.81 93 HIS A C 1
ATOM 732 O O . HIS A 1 93 ? -0.184 1.629 -6.451 1.00 96.81 93 HIS A O 1
ATOM 738 N N . ALA A 1 94 ? -0.585 -0.324 -7.470 1.00 97.94 94 ALA A N 1
ATOM 739 C CA . ALA A 1 94 ? -1.919 0.072 -7.915 1.00 97.94 94 ALA A CA 1
ATOM 740 C C . ALA A 1 94 ? -2.854 0.326 -6.722 1.00 97.94 94 ALA A C 1
ATOM 742 O O . ALA A 1 94 ? -3.594 1.307 -6.727 1.00 97.94 94 ALA A O 1
ATOM 743 N N . ILE A 1 95 ? -2.795 -0.512 -5.680 1.00 98.06 95 ILE A N 1
ATOM 744 C CA . ILE A 1 95 ? -3.540 -0.313 -4.428 1.00 98.06 95 ILE A CA 1
ATOM 745 C C . ILE A 1 95 ? -3.143 1.010 -3.766 1.00 98.06 95 ILE A C 1
ATOM 747 O O . ILE A 1 95 ? -4.028 1.785 -3.404 1.00 98.06 95 ILE A O 1
ATOM 751 N N . ALA A 1 96 ? -1.843 1.299 -3.658 1.00 95.12 96 ALA A N 1
ATOM 752 C CA . ALA A 1 96 ? -1.350 2.535 -3.052 1.00 95.12 96 ALA A CA 1
ATOM 753 C C . ALA A 1 96 ? -1.875 3.790 -3.775 1.00 95.12 96 ALA A C 1
ATOM 755 O O . ALA A 1 96 ? -2.454 4.675 -3.141 1.00 95.12 96 ALA A O 1
ATOM 756 N N . ILE A 1 97 ? -1.759 3.836 -5.108 1.00 95.62 97 ILE A N 1
ATOM 757 C CA . ILE A 1 97 ? -2.250 4.967 -5.915 1.00 95.62 97 ILE A CA 1
ATOM 758 C C . ILE A 1 97 ? -3.769 5.115 -5.793 1.00 95.62 97 ILE A C 1
ATOM 760 O O . ILE A 1 97 ? -4.281 6.219 -5.606 1.00 95.62 97 ILE A O 1
ATOM 764 N N . ARG A 1 98 ? -4.518 4.011 -5.890 1.00 97.06 98 ARG A N 1
ATOM 765 C CA . ARG A 1 98 ? -5.985 4.046 -5.802 1.00 97.06 98 ARG A CA 1
ATOM 766 C C . ARG A 1 98 ? -6.462 4.506 -4.434 1.00 97.06 98 ARG A C 1
ATOM 768 O O . ARG A 1 98 ? -7.396 5.300 -4.359 1.00 97.06 98 ARG A O 1
ATOM 775 N N . TYR A 1 99 ? -5.792 4.082 -3.365 1.00 96.25 99 TYR A N 1
ATOM 776 C CA . TYR A 1 99 ? -6.084 4.578 -2.027 1.00 96.25 99 TYR A CA 1
ATOM 777 C C . TYR A 1 99 ? -5.854 6.088 -1.923 1.00 96.25 99 TYR A C 1
ATOM 779 O O . TYR A 1 99 ? -6.729 6.801 -1.438 1.00 96.25 99 TYR A O 1
ATOM 787 N N . ALA A 1 100 ? -4.721 6.590 -2.427 1.00 92.81 100 ALA A N 1
ATOM 788 C CA . ALA A 1 100 ? -4.420 8.024 -2.435 1.00 92.81 100 AL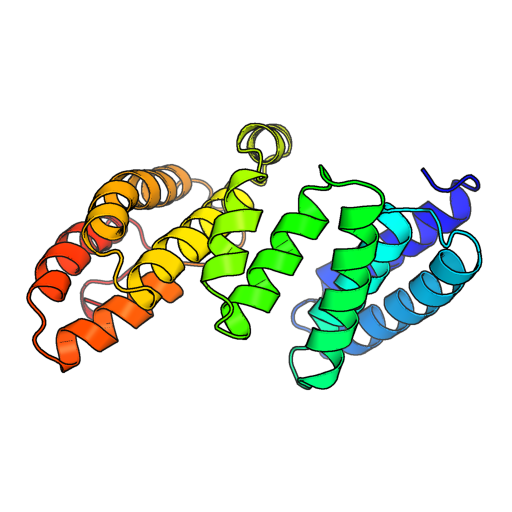A A CA 1
ATOM 789 C C . ALA A 1 100 ? -5.460 8.846 -3.222 1.00 92.81 100 ALA A C 1
ATOM 791 O O . ALA A 1 100 ? -5.741 9.990 -2.872 1.00 92.81 100 ALA A O 1
ATOM 792 N N . ARG A 1 101 ? -6.079 8.245 -4.244 1.00 94.06 101 ARG A N 1
ATOM 793 C CA . ARG A 1 101 ? -7.167 8.833 -5.043 1.00 94.06 101 ARG A CA 1
ATOM 794 C C . ARG A 1 101 ? -8.566 8.674 -4.426 1.00 94.06 101 ARG A C 1
ATOM 796 O O . ARG A 1 101 ? -9.535 9.132 -5.026 1.00 94.06 101 ARG A O 1
ATOM 803 N N . GLY A 1 102 ? -8.696 8.026 -3.267 1.00 95.94 102 GLY A N 1
ATOM 804 C CA . GLY A 1 102 ? -9.989 7.753 -2.624 1.00 95.94 102 GLY A CA 1
ATOM 805 C C . GLY A 1 102 ? -10.822 6.664 -3.316 1.00 95.94 102 GLY A C 1
ATOM 806 O O . GLY A 1 102 ? -12.017 6.524 -3.062 1.00 95.94 102 GLY A O 1
ATOM 807 N N . GLU A 1 103 ? -10.214 5.867 -4.197 1.00 97.94 103 GLU A N 1
ATOM 808 C CA . GLU A 1 103 ? -10.859 4.781 -4.947 1.00 97.94 103 GLU A CA 1
ATOM 809 C C . GLU A 1 103 ? -10.967 3.506 -4.084 1.00 97.94 103 GLU A C 1
ATOM 811 O O . GLU A 1 103 ? -10.459 2.432 -4.414 1.00 97.94 103 GLU A O 1
ATOM 816 N N . HIS A 1 104 ? -1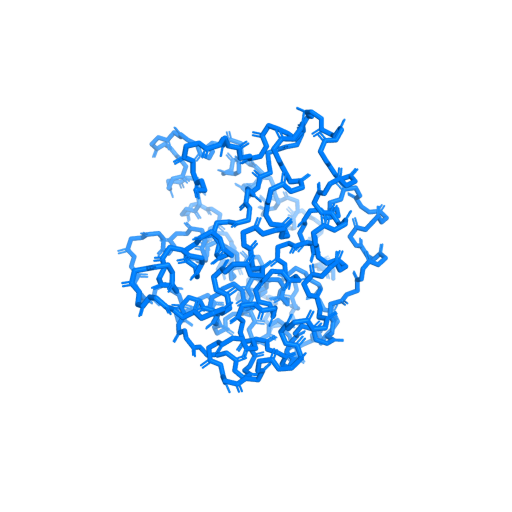1.615 3.634 -2.923 1.00 98.56 104 HIS A N 1
ATOM 817 C CA . HIS A 1 104 ? -11.624 2.622 -1.859 1.00 98.56 104 HIS A CA 1
ATOM 818 C C . HIS A 1 104 ? -12.262 1.289 -2.272 1.00 98.56 104 HIS A C 1
ATOM 820 O O . HIS A 1 104 ? -11.811 0.229 -1.842 1.00 98.56 104 HIS A O 1
ATOM 826 N N . ALA A 1 105 ? -13.283 1.307 -3.134 1.00 98.62 105 ALA A N 1
ATOM 827 C CA . ALA A 1 105 ? -13.906 0.074 -3.619 1.00 98.62 105 ALA A CA 1
ATOM 828 C C . ALA A 1 105 ? -12.925 -0.759 -4.464 1.00 98.62 105 ALA A C 1
ATOM 830 O O . ALA A 1 105 ? -12.858 -1.979 -4.320 1.00 98.62 105 ALA A O 1
ATOM 831 N N . GLN A 1 106 ? -12.124 -0.096 -5.300 1.00 98.44 106 GLN A N 1
ATOM 832 C CA . GLN A 1 106 ? -11.101 -0.735 -6.124 1.00 98.44 106 GLN A CA 1
ATOM 833 C C . GLN A 1 106 ? -9.917 -1.221 -5.283 1.00 98.44 106 GLN A C 1
ATOM 835 O O . GLN A 1 106 ? -9.355 -2.272 -5.582 1.00 98.44 106 GLN A O 1
ATOM 840 N N . VAL A 1 107 ? -9.556 -0.501 -4.214 1.00 98.69 107 VAL A N 1
ATOM 841 C CA . VAL A 1 107 ? -8.569 -0.984 -3.231 1.00 98.69 107 VAL A CA 1
ATOM 842 C C . VAL A 1 107 ? -9.008 -2.323 -2.641 1.00 98.69 107 VAL A C 1
ATOM 844 O O . VAL A 1 107 ? -8.214 -3.263 -2.610 1.00 98.69 107 VAL A O 1
ATOM 847 N N . LEU A 1 108 ? -10.270 -2.435 -2.212 1.00 98.62 108 LEU A N 1
ATOM 848 C CA . LEU A 1 108 ? -10.792 -3.685 -1.661 1.00 98.62 108 LEU A CA 1
ATOM 849 C C . LEU A 1 108 ? -10.763 -4.819 -2.685 1.00 98.62 108 LEU A C 1
ATOM 851 O O . LEU A 1 108 ? -10.278 -5.895 -2.348 1.00 98.62 108 LEU A O 1
ATOM 855 N N . ASP A 1 109 ? -11.215 -4.576 -3.917 1.00 98.25 109 ASP A N 1
ATOM 856 C CA . ASP A 1 109 ? -11.183 -5.572 -4.994 1.00 98.25 109 ASP A CA 1
ATOM 857 C C . ASP A 1 109 ? -9.760 -6.094 -5.249 1.00 98.25 109 ASP A C 1
ATOM 859 O O . ASP A 1 109 ? -9.502 -7.295 -5.134 1.00 98.25 109 ASP A O 1
ATOM 863 N N . LEU A 1 110 ? -8.801 -5.192 -5.481 1.00 98.38 110 LEU A N 1
ATOM 864 C CA . LEU A 1 110 ? -7.410 -5.566 -5.748 1.00 98.38 110 LEU A CA 1
ATOM 865 C C . LEU A 1 110 ? -6.746 -6.266 -4.559 1.00 98.38 110 LEU A C 1
ATOM 867 O O . LEU A 1 110 ? -5.969 -7.198 -4.762 1.00 98.38 110 LEU A O 1
ATOM 871 N N . SER A 1 111 ? -7.066 -5.865 -3.325 1.00 98.06 111 SER A N 1
ATOM 872 C CA . SER A 1 111 ? -6.481 -6.467 -2.119 1.00 98.06 111 SER A CA 1
ATOM 873 C C . SER A 1 111 ? -6.797 -7.959 -1.976 1.00 98.06 111 SER A C 1
ATOM 875 O O . SER A 1 111 ? -6.012 -8.687 -1.378 1.00 98.06 111 SER A O 1
ATOM 877 N N . THR A 1 112 ? -7.881 -8.452 -2.588 1.00 97.75 112 THR A N 1
ATOM 878 C CA . THR A 1 112 ? -8.211 -9.891 -2.590 1.00 97.75 112 THR A CA 1
ATOM 879 C C . THR A 1 112 ? -7.225 -10.748 -3.390 1.00 97.75 112 THR A C 1
ATOM 881 O O . THR A 1 112 ? -7.191 -11.964 -3.221 1.00 97.75 112 THR A O 1
ATOM 884 N N . ARG A 1 113 ? -6.421 -10.126 -4.262 1.00 98.12 113 ARG A N 1
ATOM 885 C CA . ARG A 1 113 ? -5.450 -10.791 -5.149 1.00 98.12 113 ARG A CA 1
ATOM 886 C C . ARG A 1 113 ? -4.026 -10.781 -4.588 1.00 98.12 113 ARG A C 1
ATOM 888 O O . ARG A 1 113 ? -3.113 -11.324 -5.212 1.00 98.12 113 ARG A O 1
ATOM 895 N N . ILE A 1 114 ? -3.831 -10.141 -3.437 1.00 97.88 114 ILE A N 1
ATOM 896 C CA . ILE A 1 114 ? -2.540 -10.046 -2.764 1.00 97.88 114 ILE A CA 1
ATOM 897 C C . ILE A 1 114 ? -2.265 -11.351 -2.011 1.00 97.88 114 ILE A C 1
ATOM 899 O O . ILE A 1 114 ? -3.062 -11.802 -1.193 1.00 97.88 114 ILE A O 1
ATOM 903 N N . SER A 1 115 ? -1.125 -11.968 -2.307 1.00 97.44 115 SER A N 1
ATOM 904 C CA . SER A 1 115 ? -0.675 -13.217 -1.701 1.00 97.44 115 SER A CA 1
ATOM 905 C C . SER A 1 115 ? 0.233 -12.924 -0.519 1.00 97.44 115 SER A C 1
ATOM 907 O O . SER A 1 115 ? 1.351 -12.446 -0.695 1.00 97.44 115 SER A O 1
ATOM 909 N N . ARG A 1 116 ? -0.220 -13.254 0.692 1.00 94.88 116 ARG A N 1
ATOM 910 C CA . ARG A 1 116 ? 0.602 -13.169 1.905 1.00 94.88 116 ARG A CA 1
ATOM 911 C C . ARG A 1 116 ? 1.905 -13.958 1.772 1.00 94.88 116 ARG A C 1
ATOM 913 O O . ARG A 1 116 ? 2.968 -13.420 2.070 1.00 94.88 116 ARG A O 1
ATOM 920 N N . ASP A 1 117 ? 1.818 -15.197 1.295 1.00 96.31 117 ASP A N 1
ATOM 921 C CA . ASP A 1 117 ? 2.962 -16.109 1.210 1.00 96.31 117 ASP A CA 1
ATOM 922 C C . ASP A 1 117 ? 4.039 -15.574 0.260 1.00 96.31 117 ASP A C 1
ATOM 924 O O . ASP A 1 117 ? 5.222 -15.647 0.578 1.00 96.31 117 ASP A O 1
ATOM 928 N N . TYR A 1 118 ? 3.640 -14.910 -0.832 1.00 96.00 118 TYR A N 1
ATOM 929 C CA . TYR A 1 118 ? 4.582 -14.267 -1.752 1.00 96.00 118 TYR A CA 1
ATOM 930 C C . TYR A 1 118 ? 5.513 -13.270 -1.047 1.00 96.00 118 TYR A C 1
ATOM 932 O O . TYR A 1 118 ? 6.705 -13.222 -1.362 1.00 96.00 118 TYR A O 1
ATOM 940 N N . PHE A 1 119 ? 4.968 -12.472 -0.120 1.00 92.88 119 PHE A N 1
ATOM 941 C CA . PHE A 1 119 ? 5.726 -11.470 0.631 1.00 92.88 119 PHE A CA 1
ATOM 942 C C . PHE A 1 119 ? 6.524 -12.089 1.783 1.00 92.88 119 PHE A C 1
ATOM 944 O O . PHE A 1 119 ? 7.634 -11.637 2.049 1.00 92.88 119 PHE A O 1
ATOM 951 N N . VAL A 1 120 ? 5.998 -13.134 2.433 1.00 91.25 120 VAL A N 1
ATOM 952 C CA . VAL A 1 120 ? 6.718 -13.878 3.483 1.00 91.25 120 VAL A CA 1
ATOM 953 C C . VAL A 1 120 ? 7.952 -14.580 2.913 1.00 91.25 120 VAL A C 1
ATOM 955 O O . VAL A 1 120 ? 9.036 -14.452 3.466 1.00 91.25 120 VAL A O 1
ATOM 958 N N . GLU A 1 121 ? 7.822 -15.275 1.782 1.00 94.19 121 GLU A N 1
ATOM 959 C CA . GLU A 1 121 ? 8.924 -16.013 1.140 1.00 94.19 121 GLU A CA 1
ATOM 960 C C . GLU A 1 121 ? 10.077 -15.118 0.661 1.00 94.19 121 GLU A C 1
ATOM 962 O O . GLU A 1 121 ? 11.174 -15.608 0.403 1.00 94.19 121 GLU A O 1
ATOM 967 N N . ARG A 1 122 ? 9.819 -13.817 0.506 1.00 90.94 122 ARG A N 1
ATOM 968 C CA . ARG A 1 122 ? 10.778 -12.813 0.024 1.00 90.94 122 ARG A CA 1
ATOM 969 C C . ARG A 1 122 ? 11.285 -11.888 1.123 1.00 90.94 122 ARG A C 1
ATOM 971 O O . ARG A 1 122 ? 11.950 -10.916 0.793 1.00 90.94 122 ARG A O 1
ATOM 978 N N . ASP A 1 123 ? 10.939 -12.172 2.377 1.00 89.06 123 ASP A N 1
ATOM 979 C CA . ASP A 1 123 ? 11.333 -11.363 3.534 1.00 89.06 123 ASP A CA 1
ATOM 980 C C . ASP A 1 123 ? 10.925 -9.883 3.397 1.00 89.06 123 ASP A C 1
ATOM 982 O O . ASP A 1 123 ? 11.656 -8.957 3.709 1.00 89.06 123 ASP A O 1
ATOM 986 N N . ILE A 1 124 ? 9.733 -9.656 2.838 1.00 88.50 124 ILE A N 1
ATOM 987 C CA . ILE A 1 124 ? 9.143 -8.324 2.620 1.00 88.50 124 ILE A CA 1
ATOM 988 C C . ILE A 1 124 ? 7.690 -8.309 3.103 1.00 88.50 124 ILE A C 1
ATOM 990 O O . ILE A 1 124 ? 6.807 -7.691 2.497 1.00 88.50 124 ILE A O 1
ATOM 994 N N . TYR A 1 125 ? 7.419 -9.037 4.192 1.00 90.88 125 TYR A N 1
ATOM 995 C CA . TYR A 1 125 ? 6.079 -9.200 4.764 1.00 90.88 125 TYR A CA 1
ATOM 996 C C . TYR A 1 125 ? 5.424 -7.860 5.130 1.00 90.88 125 TYR A C 1
ATOM 998 O O . TYR A 1 125 ? 4.202 -7.722 5.044 1.00 90.88 125 TYR A O 1
ATOM 1006 N N . TRP A 1 126 ? 6.214 -6.838 5.449 1.00 89.31 126 TRP A N 1
ATOM 1007 C CA . TRP A 1 126 ? 5.720 -5.488 5.709 1.00 89.31 126 TRP A CA 1
ATOM 1008 C C . TRP A 1 126 ? 4.862 -4.917 4.571 1.00 89.31 126 TRP A C 1
ATOM 1010 O O . TRP A 1 126 ? 3.860 -4.256 4.837 1.00 89.31 126 TRP A O 1
ATOM 1020 N N . ARG A 1 127 ? 5.154 -5.236 3.301 1.00 91.75 127 ARG A N 1
ATOM 1021 C CA . ARG A 1 127 ? 4.328 -4.795 2.159 1.00 91.75 127 ARG A CA 1
ATOM 1022 C C . ARG A 1 127 ? 2.918 -5.381 2.221 1.00 91.75 127 ARG A C 1
ATOM 1024 O O . ARG A 1 127 ? 1.950 -4.704 1.876 1.00 91.75 127 ARG A O 1
ATOM 1031 N N . HIS A 1 128 ? 2.781 -6.612 2.714 1.00 94.62 128 HIS A N 1
ATOM 1032 C CA . HIS A 1 128 ? 1.474 -7.211 2.969 1.00 94.62 128 HIS A CA 1
ATOM 1033 C C . HIS A 1 128 ? 0.737 -6.493 4.112 1.00 94.62 128 HIS A C 1
ATOM 1035 O O . HIS A 1 128 ? -0.473 -6.278 4.011 1.00 94.62 128 HIS A O 1
ATOM 1041 N N . LEU A 1 129 ? 1.438 -6.083 5.177 1.00 94.19 129 LEU A N 1
ATOM 1042 C CA . LEU A 1 129 ? 0.840 -5.285 6.258 1.00 94.19 129 LEU A CA 1
ATOM 1043 C C . LEU A 1 129 ? 0.353 -3.923 5.757 1.00 94.19 129 LEU A C 1
ATOM 1045 O O . LEU A 1 129 ? -0.772 -3.539 6.062 1.00 94.19 129 LEU A O 1
ATOM 1049 N N . VAL A 1 130 ? 1.134 -3.246 4.916 1.00 94.12 130 VAL A N 1
ATOM 1050 C CA . VAL A 1 130 ? 0.744 -1.973 4.289 1.00 94.12 130 VAL A CA 1
ATOM 1051 C C . VAL A 1 130 ? -0.514 -2.137 3.428 1.00 94.12 130 VAL A C 1
ATOM 1053 O O . VAL A 1 130 ? -1.455 -1.355 3.544 1.00 94.12 130 VAL A O 1
ATOM 1056 N N . VAL A 1 131 ? -0.602 -3.189 2.607 1.00 96.25 131 VAL A N 1
ATOM 1057 C CA . VAL A 1 131 ? -1.833 -3.498 1.849 1.00 96.25 131 VAL A CA 1
ATOM 1058 C C . VAL A 1 131 ? -3.009 -3.811 2.774 1.00 96.25 131 VAL A C 1
ATOM 1060 O O . VAL A 1 131 ? -4.138 -3.376 2.525 1.00 96.25 131 VAL A O 1
ATOM 1063 N N . SER A 1 132 ? -2.762 -4.560 3.846 1.00 97.38 132 SER A N 1
ATOM 1064 C CA . SER A 1 132 ? -3.785 -4.888 4.838 1.00 97.38 132 SER A CA 1
ATOM 1065 C C . SER A 1 132 ? -4.309 -3.620 5.516 1.00 97.38 132 SER A C 1
ATOM 1067 O O . SER A 1 132 ? -5.522 -3.485 5.688 1.00 97.38 132 SER A O 1
ATOM 1069 N N . GLU A 1 133 ? -3.437 -2.650 5.797 1.00 97.50 133 GLU A N 1
ATOM 1070 C CA . GLU A 1 133 ? -3.808 -1.320 6.277 1.00 97.50 133 GLU A CA 1
ATOM 1071 C C . GLU A 1 133 ? -4.640 -0.559 5.236 1.00 97.50 133 GLU A C 1
ATOM 1073 O O . GLU A 1 133 ? -5.745 -0.123 5.555 1.00 97.50 133 GLU A O 1
ATOM 1078 N N . TYR A 1 134 ? -4.187 -0.471 3.978 1.00 97.88 134 TYR A N 1
ATOM 1079 C CA . TYR A 1 134 ? -4.939 0.171 2.890 1.00 97.88 134 TYR A CA 1
ATOM 1080 C C . TYR A 1 134 ? -6.360 -0.388 2.752 1.00 97.88 134 TYR A C 1
ATOM 1082 O O . TYR A 1 134 ? -7.328 0.372 2.647 1.00 97.88 134 TYR A O 1
ATOM 1090 N N . SER A 1 135 ? -6.504 -1.715 2.760 1.00 98.31 135 SER A N 1
ATOM 1091 C CA . SER A 1 135 ? -7.811 -2.367 2.642 1.00 98.31 135 SER A CA 1
ATOM 1092 C C . SER A 1 135 ? -8.675 -2.152 3.887 1.00 98.31 135 SER A C 1
ATOM 1094 O O . SER A 1 135 ? -9.862 -1.861 3.762 1.00 98.31 135 SER A O 1
ATOM 1096 N N . THR A 1 136 ? -8.091 -2.208 5.087 1.00 98.56 136 THR A N 1
ATOM 1097 C CA . THR A 1 136 ? -8.818 -1.991 6.343 1.00 98.56 136 THR A CA 1
ATOM 1098 C C . THR A 1 136 ? -9.323 -0.553 6.424 1.00 98.56 136 THR A C 1
ATOM 1100 O O . THR A 1 136 ? -10.519 -0.338 6.589 1.00 98.56 136 THR A O 1
ATOM 1103 N N . CYS A 1 137 ? -8.474 0.443 6.179 1.00 98.38 137 CYS A N 1
ATOM 1104 C CA . CYS A 1 137 ? -8.888 1.847 6.146 1.00 98.38 137 CYS A CA 1
ATOM 1105 C C . CYS A 1 137 ? -9.899 2.141 5.022 1.00 98.38 137 CYS A C 1
ATOM 1107 O O . CYS A 1 137 ? -10.786 2.975 5.182 1.00 98.38 137 CYS A O 1
ATOM 1109 N N . SER A 1 138 ? -9.842 1.414 3.902 1.00 98.69 138 SER A N 1
ATOM 1110 C CA . SER A 1 138 ? -10.860 1.526 2.847 1.00 98.69 138 SER A CA 1
ATOM 1111 C C . SER A 1 138 ? -12.240 1.031 3.292 1.00 98.69 138 SER A C 1
ATOM 1113 O O . SER A 1 138 ? -13.241 1.582 2.843 1.00 98.69 138 SER A O 1
ATOM 1115 N N . LEU A 1 139 ? -12.331 0.045 4.196 1.00 98.69 139 LEU A N 1
ATOM 1116 C CA . LEU A 1 139 ? -13.614 -0.348 4.801 1.00 98.69 139 LEU A CA 1
ATOM 1117 C C . LEU A 1 139 ? -14.206 0.793 5.630 1.00 98.69 139 LEU A C 1
ATOM 1119 O O . LEU A 1 139 ? -15.403 1.047 5.531 1.00 98.69 139 LEU A O 1
ATOM 1123 N N . PHE A 1 140 ? -13.372 1.502 6.395 1.00 98.38 140 PHE A N 1
ATOM 1124 C CA . PHE A 1 140 ? -13.795 2.673 7.161 1.00 98.38 140 PHE A CA 1
ATOM 1125 C C . PHE A 1 140 ? -14.356 3.774 6.250 1.00 98.38 140 PHE A C 1
ATOM 1127 O O . PHE A 1 140 ? -15.482 4.220 6.449 1.00 98.38 140 PHE A O 1
ATOM 1134 N N . HIS A 1 141 ? -13.630 4.150 5.193 1.00 98.06 141 HIS A N 1
ATOM 1135 C CA . HIS A 1 141 ? -14.078 5.191 4.257 1.00 98.06 141 HIS A CA 1
ATOM 1136 C C . HIS A 1 141 ? -15.321 4.811 3.433 1.00 98.06 141 HIS A C 1
ATOM 1138 O O . HIS A 1 141 ? -15.978 5.687 2.874 1.00 98.06 141 HIS A O 1
ATOM 1144 N N . LEU A 1 142 ? -15.656 3.521 3.359 1.00 98.38 142 LEU A N 1
ATOM 1145 C CA . LEU A 1 142 ? -16.876 3.012 2.727 1.00 98.38 142 LEU A CA 1
ATOM 1146 C C . LEU A 1 142 ? -18.016 2.758 3.727 1.00 98.38 142 LEU A C 1
ATOM 1148 O O . LEU A 1 142 ? -19.004 2.132 3.351 1.00 98.38 142 LEU A O 1
ATOM 1152 N N . ASP A 1 143 ? -17.875 3.199 4.981 1.00 98.00 143 ASP A N 1
ATOM 1153 C CA . ASP A 1 143 ? -18.851 2.999 6.063 1.00 98.00 143 ASP A CA 1
ATOM 1154 C C . ASP A 1 143 ? -19.164 1.513 6.354 1.00 98.00 143 ASP A C 1
ATOM 1156 O O . ASP A 1 143 ? -20.236 1.132 6.820 1.00 98.00 143 ASP A O 1
ATOM 1160 N N . ARG A 1 144 ? -18.201 0.619 6.092 1.00 98.31 144 ARG A N 1
ATOM 1161 C CA . ARG A 1 144 ? -18.290 -0.826 6.378 1.00 98.31 144 ARG A CA 1
ATOM 1162 C C . ARG A 1 144 ? -17.703 -1.131 7.755 1.00 98.31 144 ARG A C 1
ATOM 1164 O O . ARG A 1 144 ? -16.757 -1.911 7.890 1.00 98.31 144 ARG A O 1
ATOM 1171 N N . LEU A 1 145 ? -18.245 -0.478 8.783 1.00 97.31 145 LEU A N 1
ATOM 1172 C CA . LEU A 1 145 ? -17.644 -0.421 10.122 1.00 97.31 145 LEU A CA 1
ATOM 1173 C C . LEU A 1 145 ? -17.549 -1.782 10.826 1.00 97.31 145 LEU A C 1
ATOM 1175 O O . LEU A 1 145 ? -16.576 -2.024 11.539 1.00 97.31 145 LEU A O 1
ATOM 1179 N N . ASP A 1 146 ? -18.503 -2.688 10.609 1.00 98.00 146 ASP A N 1
ATOM 1180 C CA . ASP A 1 146 ? -18.453 -4.036 11.194 1.00 98.00 146 ASP A CA 1
ATOM 1181 C C . ASP A 1 146 ? -17.261 -4.838 10.655 1.00 98.00 146 ASP A C 1
ATOM 1183 O O . ASP A 1 146 ? -16.534 -5.482 11.411 1.00 98.00 146 ASP A O 1
ATOM 1187 N N . GLU A 1 147 ? -17.006 -4.745 9.350 1.00 98.44 147 GLU A N 1
ATOM 1188 C CA . GLU A 1 147 ? -15.867 -5.407 8.714 1.00 98.44 147 GLU A CA 1
ATOM 1189 C C . GLU A 1 147 ? -14.544 -4.736 9.083 1.00 98.44 147 GLU A C 1
ATOM 1191 O O . GLU A 1 147 ? -13.554 -5.429 9.318 1.00 98.44 147 GLU A O 1
ATOM 1196 N N . PHE A 1 148 ? -14.528 -3.402 9.186 1.00 98.25 148 PHE A N 1
ATOM 1197 C CA . PHE A 1 148 ? -13.381 -2.654 9.703 1.00 98.25 148 PHE A CA 1
ATOM 1198 C C . PHE A 1 148 ? -12.992 -3.150 11.102 1.00 98.25 148 PHE A C 1
ATOM 1200 O O . PHE A 1 148 ? -11.844 -3.538 11.325 1.00 98.25 148 PHE A O 1
ATOM 1207 N N . ARG A 1 149 ? -13.960 -3.220 12.027 1.00 97.69 149 ARG A N 1
ATOM 1208 C CA . ARG A 1 149 ? -13.748 -3.727 13.393 1.00 97.69 149 ARG A CA 1
ATOM 1209 C C . ARG A 1 149 ? -13.301 -5.185 13.399 1.00 97.69 149 ARG A C 1
ATOM 1211 O O . ARG A 1 149 ? -12.448 -5.545 14.201 1.00 97.69 149 ARG A O 1
ATOM 1218 N N . ALA A 1 150 ? -13.844 -6.017 12.513 1.00 97.94 150 ALA A N 1
ATOM 1219 C CA . ALA A 1 150 ? -13.478 -7.428 12.435 1.00 97.94 150 ALA A CA 1
ATOM 1220 C C . ALA A 1 150 ? -12.030 -7.651 11.960 1.00 97.94 150 ALA A C 1
ATOM 1222 O O . ALA A 1 150 ? -11.376 -8.570 12.446 1.00 97.94 150 ALA A O 1
ATOM 1223 N N . ARG A 1 151 ? -11.518 -6.823 11.037 1.00 97.62 151 ARG A N 1
ATOM 1224 C CA . ARG A 1 151 ? -10.152 -6.960 10.492 1.00 97.62 151 ARG A CA 1
ATOM 1225 C C . ARG A 1 151 ? -9.064 -6.342 11.361 1.00 97.62 151 ARG A C 1
ATOM 1227 O O . ARG A 1 151 ? -7.918 -6.783 11.312 1.00 97.62 151 ARG A O 1
ATOM 1234 N N . LEU A 1 152 ? -9.408 -5.322 12.143 1.00 97.25 152 LEU A N 1
ATOM 1235 C CA . LEU A 1 152 ? -8.430 -4.530 12.882 1.00 97.25 152 LEU A CA 1
ATOM 1236 C C . LEU A 1 152 ? -7.541 -5.358 13.837 1.00 97.25 152 LEU A C 1
ATOM 1238 O O . LEU A 1 152 ? -6.331 -5.140 13.811 1.00 97.25 152 LEU A O 1
ATOM 1242 N N . PRO A 1 153 ? -8.053 -6.331 14.624 1.00 97.62 153 PRO A N 1
ATOM 1243 C CA . PRO A 1 153 ? -7.205 -7.120 15.517 1.00 97.62 153 PRO A CA 1
ATOM 1244 C C . PRO A 1 153 ? -6.091 -7.880 14.791 1.00 97.62 153 PRO A C 1
ATOM 1246 O O . PRO A 1 153 ? -4.949 -7.838 15.235 1.00 97.62 153 PRO A O 1
ATOM 1249 N N . GLU A 1 154 ? -6.392 -8.523 13.657 1.00 96.38 154 GLU A N 1
ATOM 1250 C CA . GLU A 1 154 ? -5.400 -9.288 12.889 1.00 96.38 154 GLU A CA 1
ATOM 1251 C C . GLU A 1 154 ? -4.320 -8.380 12.288 1.00 96.38 154 GLU A C 1
ATOM 1253 O O . GLU A 1 154 ? -3.134 -8.720 12.314 1.00 96.38 154 GLU A O 1
ATOM 1258 N N . LEU A 1 155 ? -4.715 -7.204 11.790 1.00 96.12 155 LEU A N 1
ATOM 1259 C CA . LEU A 1 155 ? -3.779 -6.203 11.284 1.00 96.12 155 LEU A CA 1
ATOM 1260 C C . LEU A 1 155 ? -2.818 -5.733 12.384 1.00 96.12 155 LEU A C 1
ATOM 1262 O O . LEU A 1 155 ? -1.605 -5.704 12.180 1.00 96.12 155 LEU A O 1
ATOM 1266 N N . ILE A 1 156 ? -3.350 -5.418 13.565 1.00 96.19 156 ILE A N 1
ATOM 1267 C CA . ILE A 1 156 ? -2.558 -4.974 14.716 1.00 96.19 156 ILE A CA 1
ATOM 1268 C C . ILE A 1 156 ? -1.643 -6.095 15.218 1.00 96.19 156 ILE A C 1
ATOM 1270 O O . ILE A 1 156 ? -0.469 -5.844 15.468 1.00 96.19 156 ILE A O 1
ATOM 1274 N N . ASP A 1 157 ? -2.120 -7.341 15.282 1.00 94.62 157 ASP A N 1
ATOM 1275 C CA . ASP A 1 157 ? -1.283 -8.513 15.584 1.00 94.62 157 ASP A CA 1
ATOM 1276 C C . ASP A 1 157 ? -0.144 -8.676 14.567 1.00 94.62 157 ASP A C 1
ATOM 1278 O O . ASP A 1 157 ? 0.936 -9.171 14.891 1.00 94.62 157 ASP A O 1
ATOM 1282 N N . GLY A 1 158 ? -0.391 -8.304 13.310 1.00 92.25 158 GLY A N 1
ATOM 1283 C CA . GLY A 1 158 ? 0.616 -8.222 12.262 1.00 92.25 158 GLY A CA 1
ATOM 1284 C C . GLY A 1 158 ? 1.732 -7.235 12.601 1.00 92.25 158 GLY A C 1
ATOM 1285 O O . GLY A 1 158 ? 2.891 -7.638 12.608 1.00 92.25 158 GLY A O 1
ATOM 1286 N N . PHE A 1 159 ? 1.382 -5.989 12.931 1.00 91.69 159 PHE A N 1
ATOM 1287 C CA . PHE A 1 159 ? 2.348 -4.952 13.312 1.00 91.69 159 PHE A CA 1
ATOM 1288 C C . PHE A 1 159 ? 3.116 -5.292 14.596 1.00 91.69 159 PHE A C 1
ATOM 1290 O O . PHE A 1 159 ? 4.335 -5.161 14.615 1.00 91.69 159 PHE A O 1
ATOM 1297 N N . VAL A 1 160 ? 2.439 -5.799 15.634 1.00 91.12 160 VAL A N 1
ATOM 1298 C CA . VAL A 1 160 ? 3.093 -6.221 16.889 1.00 91.12 160 VAL A CA 1
ATOM 1299 C C . VAL A 1 160 ? 4.130 -7.317 16.635 1.00 91.12 160 VAL A C 1
ATOM 1301 O O . VAL A 1 160 ? 5.220 -7.272 17.179 1.00 91.12 160 VAL A O 1
ATOM 1304 N N . ARG A 1 161 ? 3.826 -8.310 15.789 1.00 87.94 161 ARG A N 1
ATOM 1305 C CA . ARG A 1 161 ? 4.789 -9.386 15.485 1.00 87.94 161 ARG A CA 1
ATOM 1306 C C . ARG A 1 161 ? 5.980 -8.923 14.654 1.00 87.94 161 ARG A C 1
ATOM 1308 O O . ARG A 1 161 ? 7.013 -9.578 14.693 1.00 87.94 161 ARG A O 1
ATOM 1315 N N . PHE A 1 162 ? 5.812 -7.867 13.864 1.00 81.81 162 PHE A N 1
ATOM 1316 C CA . PHE A 1 162 ? 6.862 -7.359 12.983 1.00 81.81 162 PHE A CA 1
ATOM 1317 C C . PHE A 1 162 ? 7.779 -6.333 13.667 1.00 81.81 162 PHE A C 1
ATOM 1319 O O . PHE A 1 162 ? 8.827 -5.987 13.139 1.00 81.81 162 PHE A O 1
ATOM 1326 N N . GLU A 1 163 ? 7.400 -5.880 14.859 1.00 72.19 163 GLU A N 1
ATOM 1327 C CA . GLU A 1 163 ? 8.148 -4.951 15.707 1.00 72.19 163 GLU A CA 1
ATOM 1328 C C . GLU A 1 163 ? 9.598 -5.377 15.990 1.00 72.19 163 GLU A C 1
ATOM 1330 O O . GLU A 1 163 ? 10.486 -4.534 16.070 1.00 72.19 163 GLU A O 1
ATOM 1335 N N . ASP A 1 164 ? 9.852 -6.683 16.082 1.00 61.69 164 ASP A N 1
ATOM 1336 C CA . ASP A 1 164 ? 11.172 -7.225 16.411 1.00 61.69 164 ASP A CA 1
ATOM 1337 C C . ASP A 1 164 ? 12.166 -7.217 15.221 1.00 61.69 164 ASP A C 1
ATOM 1339 O O . ASP A 1 164 ? 13.326 -7.601 15.394 1.00 61.69 164 ASP A O 1
ATOM 1343 N N . SER A 1 165 ? 11.755 -6.782 14.017 1.00 61.56 165 SER A N 1
ATOM 1344 C CA . SER A 1 165 ? 12.637 -6.659 12.839 1.00 61.56 165 SER A CA 1
ATOM 1345 C C . SER A 1 165 ? 13.262 -5.257 12.768 1.00 61.56 165 SER A C 1
ATOM 1347 O O . SER A 1 165 ? 12.770 -4.362 12.085 1.00 61.56 165 SER A O 1
ATOM 1349 N N . LEU A 1 166 ? 14.348 -5.046 13.522 1.00 52.00 166 LEU A N 1
ATOM 1350 C CA . LEU A 1 166 ? 15.032 -3.747 13.675 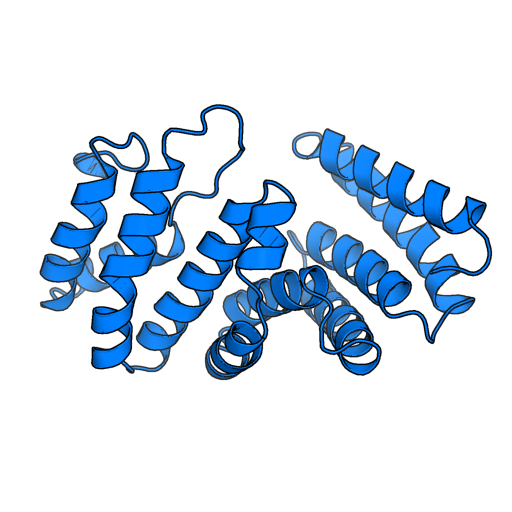1.00 52.00 166 LEU A CA 1
ATOM 1351 C C . LEU A 1 166 ? 15.756 -3.235 12.412 1.00 52.00 166 LEU A C 1
ATOM 1353 O O . LEU A 1 166 ? 16.169 -2.074 12.390 1.00 52.00 166 LEU A O 1
ATOM 1357 N N . ASP A 1 167 ? 15.923 -4.074 11.387 1.00 55.47 167 ASP A N 1
ATOM 1358 C CA . ASP A 1 167 ? 16.726 -3.762 10.196 1.00 55.47 167 ASP A CA 1
ATOM 1359 C C . ASP A 1 167 ? 15.889 -3.264 8.999 1.00 55.47 167 ASP A C 1
ATOM 1361 O O . ASP A 1 167 ? 16.450 -2.842 7.986 1.00 55.47 167 ASP A O 1
ATOM 1365 N N . GLU A 1 168 ? 14.556 -3.259 9.098 1.00 54.47 168 GLU A N 1
ATOM 1366 C CA . GLU A 1 168 ? 13.674 -2.892 7.987 1.00 54.47 168 GLU A CA 1
ATOM 1367 C C . GLU A 1 168 ? 13.020 -1.518 8.180 1.00 54.47 168 GLU A C 1
ATOM 1369 O O . GLU A 1 168 ? 12.396 -1.221 9.200 1.00 54.47 168 GLU A O 1
ATOM 1374 N N . ILE A 1 169 ? 13.140 -0.661 7.158 1.00 54.03 169 ILE A N 1
ATOM 1375 C CA . ILE A 1 169 ? 12.438 0.625 7.088 1.00 54.03 169 ILE A CA 1
ATOM 1376 C C . ILE A 1 169 ? 10.943 0.335 7.001 1.00 54.03 169 ILE A C 1
ATOM 1378 O O . ILE A 1 169 ? 10.407 0.003 5.944 1.00 54.03 169 ILE A O 1
ATOM 1382 N N . LEU A 1 170 ? 10.270 0.463 8.133 1.00 60.31 170 LEU A N 1
ATOM 1383 C CA . LEU A 1 170 ? 8.863 0.150 8.251 1.00 60.31 170 LEU A CA 1
ATOM 1384 C C . LEU A 1 170 ? 8.005 1.407 8.256 1.00 60.31 170 LEU A C 1
ATOM 1386 O O . LEU A 1 170 ? 8.171 2.308 9.081 1.00 60.31 170 LEU A O 1
ATOM 1390 N N . GLU A 1 171 ? 7.016 1.435 7.365 1.00 69.44 171 GLU A N 1
ATOM 1391 C CA . GLU A 1 171 ? 5.920 2.389 7.470 1.00 69.44 171 GLU A CA 1
ATOM 1392 C C . GLU A 1 171 ? 5.082 2.044 8.710 1.00 69.44 171 GLU A C 1
ATOM 1394 O O . GLU A 1 171 ? 4.331 1.066 8.721 1.00 69.44 171 GLU A O 1
ATOM 1399 N N . ARG A 1 172 ? 5.189 2.872 9.759 1.00 83.94 172 ARG A N 1
ATOM 1400 C CA . ARG A 1 172 ? 4.215 2.911 10.864 1.00 83.94 172 ARG A CA 1
ATOM 1401 C C . ARG A 1 172 ? 2.778 2.947 10.309 1.00 83.94 172 ARG A C 1
ATOM 1403 O O . ARG A 1 172 ? 2.594 3.492 9.217 1.00 83.94 172 ARG A O 1
ATOM 1410 N N . PRO A 1 173 ? 1.752 2.480 11.052 1.00 89.62 173 PRO A N 1
ATOM 1411 C CA . PRO A 1 173 ? 0.357 2.461 10.591 1.00 89.62 173 PRO A CA 1
ATOM 1412 C C . PRO A 1 173 ? -0.268 3.869 10.525 1.00 89.62 173 PRO A C 1
ATOM 1414 O O . PRO A 1 173 ? -1.202 4.221 11.248 1.00 89.62 173 PRO A O 1
ATOM 1417 N N . HIS A 1 174 ? 0.279 4.723 9.663 1.00 89.69 174 HIS A N 1
ATOM 1418 C CA . HIS A 1 174 ? -0.027 6.143 9.567 1.00 89.69 174 HIS A CA 1
ATOM 1419 C C . HIS A 1 174 ? -1.484 6.399 9.182 1.00 89.69 174 HIS A C 1
ATOM 1421 O O . HIS A 1 174 ? -2.073 7.394 9.605 1.00 89.69 174 HIS A O 1
ATOM 1427 N N . ARG A 1 175 ? -2.089 5.496 8.404 1.00 94.31 175 ARG A N 1
ATOM 1428 C CA . ARG A 1 175 ? -3.458 5.647 7.901 1.00 94.31 175 ARG A CA 1
ATOM 1429 C C . ARG A 1 175 ? -4.448 5.355 9.026 1.00 94.31 175 ARG A C 1
ATOM 1431 O O . ARG A 1 175 ? -5.401 6.112 9.192 1.00 94.31 175 ARG A O 1
ATOM 1438 N N . LEU A 1 176 ? -4.183 4.332 9.842 1.00 95.69 176 LEU A N 1
ATOM 1439 C CA . LEU A 1 176 ? -4.968 4.061 11.052 1.00 95.69 176 LEU A CA 1
ATOM 1440 C C . LEU A 1 176 ? -4.840 5.182 12.087 1.00 95.69 176 LEU A C 1
ATOM 1442 O O . LEU A 1 176 ? -5.851 5.603 12.644 1.00 95.69 176 LEU A O 1
ATOM 1446 N N . ILE A 1 177 ? -3.627 5.700 12.310 1.00 95.19 177 ILE A N 1
ATOM 1447 C CA . ILE A 1 177 ? -3.390 6.829 13.228 1.00 95.19 177 ILE A CA 1
ATOM 1448 C C . ILE A 1 177 ? -4.179 8.065 12.775 1.00 95.19 177 ILE A C 1
ATOM 1450 O O . ILE A 1 177 ? -4.815 8.740 13.583 1.00 95.19 177 ILE A O 1
ATOM 1454 N N . LYS A 1 178 ? -4.199 8.346 11.467 1.00 95.38 178 LYS A N 1
ATOM 1455 C CA . LYS A 1 178 ? -4.983 9.451 10.910 1.00 95.38 178 LYS A CA 1
ATOM 1456 C C . LYS A 1 178 ? -6.483 9.283 11.181 1.00 95.38 178 LYS A C 1
ATOM 1458 O O . LYS A 1 178 ? -7.100 10.214 11.693 1.00 95.38 178 LYS A O 1
ATOM 1463 N N . ILE A 1 179 ? -7.046 8.102 10.905 1.00 96.69 179 ILE A N 1
ATOM 1464 C CA . ILE A 1 179 ? -8.459 7.792 11.198 1.00 96.69 179 ILE A CA 1
ATOM 1465 C C . ILE A 1 179 ? -8.754 7.953 12.694 1.00 96.69 179 ILE A C 1
ATOM 1467 O O . ILE A 1 179 ? -9.777 8.523 13.067 1.00 96.69 179 ILE A O 1
ATOM 1471 N N . TYR A 1 180 ? -7.850 7.496 13.563 1.00 97.50 180 TYR A N 1
ATOM 1472 C CA . TYR A 1 180 ? -7.988 7.663 15.007 1.00 97.50 180 TYR A CA 1
ATOM 1473 C C . TYR A 1 180 ? -8.118 9.136 15.410 1.00 97.50 180 TYR A C 1
ATOM 1475 O O . TYR A 1 180 ? -9.061 9.496 16.117 1.00 97.50 180 TYR A O 1
ATOM 1483 N N . HIS A 1 181 ? -7.230 10.006 14.926 1.00 96.50 181 HIS A N 1
ATOM 1484 C CA . HIS A 1 181 ? -7.298 11.433 15.240 1.00 96.50 181 HIS A CA 1
ATOM 1485 C C . HIS A 1 181 ? -8.564 12.107 14.691 1.00 96.50 181 HIS A C 1
ATOM 1487 O O . HIS A 1 181 ? -9.139 12.966 15.367 1.00 96.50 181 HIS A O 1
ATOM 1493 N N . GLU A 1 182 ? -9.024 11.708 13.502 1.00 95.69 182 GLU A N 1
ATOM 1494 C CA . GLU A 1 182 ? -10.290 12.176 12.925 1.00 95.69 182 GLU A CA 1
ATOM 1495 C C . GLU A 1 182 ? -11.480 11.814 13.832 1.00 95.69 182 GLU A C 1
ATOM 1497 O O . GLU A 1 182 ? -12.244 12.700 14.224 1.00 95.69 182 GLU A O 1
ATOM 1502 N N . LEU A 1 183 ? -11.584 10.548 14.250 1.00 96.38 183 LEU A N 1
ATOM 1503 C CA . LEU A 1 183 ? -12.660 10.050 15.119 1.00 96.38 183 LEU A CA 1
ATOM 1504 C C . LEU A 1 183 ? -12.630 10.660 16.522 1.00 96.38 183 LEU A C 1
ATOM 1506 O O . LEU A 1 183 ? -13.673 11.016 17.075 1.00 96.38 183 LEU A O 1
ATOM 1510 N N . ARG A 1 184 ? -11.435 10.815 17.100 1.00 95.81 184 ARG A N 1
ATOM 1511 C CA . ARG A 1 184 ? -11.261 11.442 18.417 1.00 95.81 184 ARG A CA 1
ATOM 1512 C C . ARG A 1 184 ? -11.735 12.891 18.400 1.00 95.81 184 ARG A C 1
ATOM 1514 O O . ARG A 1 184 ? -12.391 13.336 19.337 1.00 95.81 184 ARG A O 1
ATOM 1521 N N . THR A 1 185 ? -11.441 13.618 17.322 1.00 95.62 185 THR A N 1
ATOM 1522 C CA . THR A 1 185 ? -11.866 15.016 17.156 1.00 95.62 185 THR A CA 1
ATOM 1523 C C . THR A 1 185 ? -13.386 15.133 17.035 1.00 95.62 185 THR A C 1
ATOM 1525 O O . THR A 1 185 ? -13.965 16.089 17.550 1.00 95.62 185 THR A O 1
ATOM 1528 N N . SER A 1 186 ? -14.052 14.165 16.397 1.00 94.94 186 SER A N 1
ATOM 1529 C CA . SER A 1 186 ? -15.516 14.141 16.290 1.00 94.94 186 SER A CA 1
ATOM 1530 C C . SER A 1 186 ? -16.232 13.578 17.523 1.00 94.94 186 SER A C 1
ATOM 1532 O O . SER A 1 186 ? -17.451 13.713 17.613 1.00 94.94 186 SER A O 1
ATOM 1534 N N . GLY A 1 187 ? -15.511 12.956 18.464 1.00 94.56 187 GLY A N 1
ATOM 1535 C CA . GLY A 1 187 ? -16.098 12.266 19.617 1.00 94.56 187 GLY A CA 1
ATOM 1536 C C . GLY A 1 187 ? -16.850 10.986 19.238 1.00 94.56 187 GLY A C 1
ATOM 1537 O O . GLY A 1 187 ? -17.835 10.638 19.889 1.00 94.56 187 GLY A O 1
ATOM 1538 N N . ASP A 1 188 ? -16.433 10.318 18.158 1.00 95.38 188 ASP A N 1
ATOM 1539 C CA . ASP A 1 188 ? -17.058 9.071 17.712 1.00 95.38 188 ASP A CA 1
ATOM 1540 C C . ASP A 1 188 ? -16.642 7.908 18.634 1.00 95.38 188 ASP A C 1
ATOM 1542 O O . ASP A 1 188 ? -15.445 7.704 18.818 1.00 95.38 188 ASP A O 1
ATOM 1546 N N . PRO A 1 189 ? -17.567 7.088 19.172 1.00 93.56 189 PRO A N 1
ATOM 1547 C CA . PRO A 1 189 ? -17.225 5.960 20.049 1.00 93.56 189 PRO A CA 1
ATOM 1548 C C . PRO A 1 189 ? -16.280 4.910 19.437 1.00 93.56 189 PRO A C 1
ATOM 1550 O O . PRO A 1 189 ? -15.717 4.078 20.151 1.00 93.56 189 PRO A O 1
ATOM 1553 N N . LEU A 1 190 ? -16.110 4.881 18.112 1.00 94.81 190 LEU A N 1
ATOM 1554 C CA . LEU A 1 190 ? -15.089 4.071 17.453 1.00 94.81 190 LEU A CA 1
ATOM 1555 C C . LEU A 1 190 ? -13.664 4.511 17.834 1.00 94.81 190 LEU A C 1
ATOM 1557 O O . LEU A 1 190 ? -12.776 3.658 17.803 1.00 94.81 190 LEU A O 1
ATOM 1561 N N . SER A 1 191 ? -13.443 5.769 18.243 1.00 96.56 191 SER A N 1
ATOM 1562 C CA . SER A 1 191 ? -12.130 6.253 18.691 1.00 96.56 191 SER A CA 1
ATOM 1563 C C . SER A 1 191 ? -11.602 5.450 19.872 1.00 96.56 191 SER A C 1
ATOM 1565 O O . SER A 1 191 ? -10.458 5.021 19.823 1.00 96.56 191 SER A O 1
ATOM 1567 N N . ASP A 1 192 ? -12.437 5.162 20.874 1.00 96.81 192 ASP A N 1
ATOM 1568 C CA . ASP A 1 192 ? -12.030 4.425 22.081 1.00 96.81 192 ASP A CA 1
ATOM 1569 C C . ASP A 1 192 ? -11.622 2.985 21.745 1.00 96.81 192 ASP A C 1
ATOM 1571 O O . ASP A 1 192 ? -10.667 2.426 22.287 1.00 96.81 192 ASP A O 1
ATOM 1575 N N . TYR A 1 193 ? -12.346 2.370 20.806 1.00 96.62 193 TYR A N 1
ATOM 1576 C CA . TYR A 1 193 ? -12.014 1.036 20.322 1.00 96.62 193 TYR A CA 1
ATOM 1577 C C . TYR A 1 193 ? -10.681 1.030 19.566 1.00 96.62 193 TYR A C 1
ATOM 1579 O O . TYR A 1 193 ? -9.845 0.154 19.800 1.00 96.62 193 TYR A O 1
ATOM 1587 N N . LEU A 1 194 ? -10.483 1.999 18.670 1.00 96.62 194 LEU A N 1
ATOM 1588 C CA . LEU A 1 194 ? -9.258 2.123 17.889 1.00 96.62 194 LEU A CA 1
ATOM 1589 C C . LEU A 1 194 ? -8.059 2.482 18.781 1.00 96.62 194 LEU A C 1
ATOM 1591 O O . LEU A 1 194 ? -6.999 1.896 18.600 1.00 96.62 194 LEU A O 1
ATOM 1595 N N . GLU A 1 195 ? -8.236 3.334 19.793 1.00 97.25 195 GLU A N 1
ATOM 1596 C CA . GLU A 1 195 ? -7.227 3.635 20.818 1.00 97.25 195 GLU A CA 1
ATOM 1597 C C . GLU A 1 195 ? -6.772 2.364 21.537 1.00 97.25 195 GLU A C 1
ATOM 1599 O O . GLU A 1 195 ? -5.577 2.087 21.615 1.00 97.25 195 GLU A O 1
ATOM 1604 N N . GLY A 1 196 ? -7.719 1.533 21.988 1.00 97.38 196 GLY A N 1
ATOM 1605 C CA . GLY A 1 196 ? -7.405 0.262 22.641 1.00 97.38 196 GLY A CA 1
ATOM 1606 C C . GLY A 1 196 ? -6.628 -0.707 21.744 1.00 97.38 196 GLY A C 1
ATOM 1607 O O . GLY A 1 196 ? -5.784 -1.457 22.235 1.00 97.38 196 GLY A O 1
ATOM 1608 N N . GLN A 1 197 ? -6.876 -0.685 20.432 1.00 97.38 197 GLN A N 1
ATOM 1609 C CA . GLN A 1 197 ? -6.105 -1.468 19.466 1.00 97.38 197 GLN A CA 1
ATOM 1610 C C . GLN A 1 197 ? -4.713 -0.869 19.217 1.00 97.38 197 GLN A C 1
ATOM 1612 O O . GLN A 1 197 ? -3.723 -1.593 19.296 1.00 97.38 197 GLN A O 1
ATOM 1617 N N . LEU A 1 198 ? -4.612 0.438 18.973 1.00 96.25 198 LEU A N 1
ATOM 1618 C CA . LEU A 1 198 ? -3.347 1.125 18.699 1.00 96.25 198 LEU A CA 1
ATOM 1619 C C . LEU A 1 198 ? -2.410 1.142 19.914 1.00 96.25 198 LEU A C 1
ATOM 1621 O O . LEU A 1 198 ? -1.201 1.015 19.747 1.00 96.25 198 LEU A O 1
ATOM 1625 N N . ALA A 1 199 ? -2.935 1.187 21.141 1.00 96.50 199 ALA A N 1
ATOM 1626 C CA . ALA A 1 199 ? -2.139 1.130 22.372 1.00 96.50 199 ALA A CA 1
ATOM 1627 C C . ALA A 1 199 ? -1.270 -0.135 22.479 1.00 96.50 199 ALA A C 1
ATOM 1629 O O . ALA A 1 199 ? -0.258 -0.145 23.182 1.00 96.50 199 ALA A O 1
ATOM 1630 N N . ARG A 1 200 ? -1.631 -1.199 21.754 1.00 95.00 200 ARG A N 1
ATOM 1631 C CA . ARG A 1 200 ? -0.865 -2.451 21.670 1.00 95.00 200 ARG A CA 1
ATOM 1632 C C . ARG A 1 200 ? 0.452 -2.294 20.912 1.00 95.00 200 ARG A C 1
ATOM 1634 O O . ARG A 1 200 ? 1.308 -3.154 21.048 1.00 95.00 200 ARG A O 1
ATOM 1641 N N . LEU A 1 201 ? 0.604 -1.211 20.153 1.00 92.25 201 LEU A N 1
ATOM 1642 C CA . LEU A 1 201 ? 1.799 -0.865 19.389 1.00 92.25 201 LEU A CA 1
ATOM 1643 C C . LEU A 1 201 ? 2.759 0.053 20.168 1.00 92.25 201 LEU A C 1
ATOM 1645 O O . LEU A 1 201 ? 3.795 0.442 19.641 1.00 92.25 201 LEU A O 1
ATOM 1649 N N . ILE A 1 202 ? 2.428 0.425 21.411 1.00 90.75 202 ILE A N 1
ATOM 1650 C CA . ILE A 1 202 ? 3.307 1.233 22.274 1.00 90.75 202 ILE A CA 1
ATOM 1651 C C . ILE A 1 202 ? 4.541 0.462 22.769 1.00 90.75 202 ILE A C 1
ATOM 1653 O O . ILE A 1 202 ? 5.627 1.043 22.762 1.00 90.75 202 ILE A O 1
ATOM 1657 N N . PRO A 1 203 ? 4.438 -0.813 23.202 1.00 88.12 203 PRO A N 1
ATOM 1658 C CA . PRO A 1 203 ? 5.573 -1.500 23.810 1.00 88.12 203 PRO A CA 1
ATOM 1659 C C . PRO A 1 203 ? 6.829 -1.726 22.958 1.00 88.12 203 PRO A C 1
ATOM 1661 O O . PRO A 1 203 ? 7.909 -1.732 23.536 1.00 88.12 203 PRO A O 1
ATOM 1664 N N . GLY A 1 204 ? 6.765 -2.036 21.672 1.00 82.56 204 GLY A N 1
ATOM 1665 C CA . GLY A 1 204 ? 6.222 -1.325 20.532 1.00 82.56 204 GLY A CA 1
ATOM 1666 C C . GLY A 1 204 ? 7.277 -0.448 19.878 1.00 82.56 204 GLY A C 1
ATOM 1667 O O . GLY A 1 204 ? 7.912 -0.771 18.881 1.00 82.56 204 GLY A O 1
ATOM 1668 N N . GLY A 1 205 ? 7.358 0.771 20.395 1.00 83.44 205 GLY A N 1
ATOM 1669 C CA . GLY A 1 205 ? 8.084 1.858 19.748 1.00 83.44 205 GLY A CA 1
ATOM 1670 C C . GLY A 1 205 ? 7.410 2.395 18.479 1.00 83.44 205 GLY A C 1
ATOM 1671 O O . GLY A 1 205 ? 7.790 3.470 18.026 1.00 83.44 205 GLY A O 1
ATOM 1672 N N . TRP A 1 206 ? 6.381 1.728 17.939 1.00 84.56 206 TRP A N 1
ATOM 1673 C CA . TRP A 1 206 ? 5.588 2.238 16.814 1.00 84.56 206 TRP A CA 1
ATOM 1674 C C . TRP A 1 206 ? 4.823 3.513 17.157 1.00 84.56 206 TRP A C 1
ATOM 1676 O O . TRP A 1 206 ? 4.605 4.347 16.279 1.00 84.56 206 TRP A O 1
ATOM 1686 N N . LEU A 1 207 ? 4.372 3.612 18.412 1.00 87.75 207 LEU A N 1
ATOM 1687 C CA . LEU A 1 207 ? 3.587 4.716 18.949 1.00 87.75 207 LEU A CA 1
ATOM 1688 C C . LEU A 1 207 ? 4.046 5.081 20.357 1.00 87.75 207 LEU A C 1
ATOM 1690 O O . LEU A 1 207 ? 4.407 4.230 21.169 1.00 87.75 207 LEU A O 1
ATOM 1694 N N . SER A 1 208 ? 3.940 6.360 20.677 1.00 89.62 208 SER A N 1
ATOM 1695 C CA . SER A 1 208 ? 4.026 6.883 22.034 1.00 89.62 208 SER A CA 1
ATOM 1696 C C . SER A 1 208 ? 2.636 7.054 22.652 1.00 89.62 208 SER A C 1
ATOM 1698 O O . SER A 1 208 ? 1.622 7.117 21.960 1.00 89.62 208 SER A O 1
ATOM 1700 N N . ARG A 1 209 ? 2.574 7.168 23.986 1.00 90.25 209 ARG A N 1
ATOM 1701 C CA . ARG A 1 209 ? 1.315 7.502 24.679 1.00 90.25 209 ARG A CA 1
ATOM 1702 C C . ARG A 1 209 ? 0.775 8.880 24.301 1.00 90.25 209 ARG A C 1
ATOM 1704 O O . ARG A 1 209 ? -0.426 9.074 24.389 1.00 90.25 209 ARG A O 1
ATOM 1711 N N . ASP A 1 210 ? 1.652 9.797 23.901 1.00 89.94 210 ASP A N 1
ATOM 1712 C CA . ASP A 1 210 ? 1.277 11.160 23.519 1.00 89.94 210 ASP A CA 1
ATOM 1713 C C . ASP A 1 210 ? 0.659 11.215 22.108 1.00 89.94 210 ASP A C 1
ATOM 1715 O O . ASP A 1 210 ? 0.015 12.201 21.754 1.00 89.94 210 ASP A O 1
ATOM 1719 N N . GLU A 1 211 ? 0.842 10.160 21.303 1.00 85.94 211 GLU A N 1
ATOM 1720 C CA . GLU A 1 211 ? 0.176 9.980 20.005 1.00 85.94 211 GLU A CA 1
ATOM 1721 C C . GLU A 1 211 ? -1.242 9.381 20.137 1.00 85.94 211 GLU A C 1
ATOM 1723 O O . GLU A 1 211 ? -1.982 9.364 19.151 1.00 85.94 211 GLU A O 1
ATOM 1728 N N . LEU A 1 212 ? -1.640 8.931 21.338 1.00 88.62 212 LEU A N 1
ATOM 1729 C CA . LEU A 1 212 ? -2.996 8.476 21.692 1.00 88.62 212 LEU A CA 1
ATOM 1730 C C . LEU A 1 212 ? -3.696 9.453 22.651 1.00 88.62 212 LEU A C 1
ATOM 1732 O O . LEU A 1 212 ? -4.854 9.221 23.029 1.00 88.62 212 LEU A O 1
#

InterPro domains:
  IPR011990 Tetratricopeptide-like helical domain superfamily [G3DSA:1.25.40.10] (3-126)
  IPR011990 Tetratricopeptide-like helical domain superfamily [SSF48452] (30-109)

Radius of gyration: 18.61 Å; chains: 1; bounding box: 40×32×52 Å

pLDDT: mean 90.05, std 11.81, range [45.09, 98.69]

Foldseek 3Di:
DQPDPVLVVVLVVLVVVLVVCLPDPCNLVSLVVSLVSLVVSCVVCVLALVSLQSNLVSLLSNCPPPPVSLVSSLVSLVSSCVSPVLPQSSLLSNLVSCLVVLVLVVLQVSLVSHDQVVCVVVVNNLSNLVSLLSNLLSCVSVVVVVVNLVSLQVSLVSLLVCLPVPPDPHDQSVSLLVVLVVCVVVVNPVNVVSCVSCVSCCVPPSDDPVSD